Protein AF-A0AAD9UMK5-F1 (afdb_monomer)

Organism: NCBI:txid323732

Secondary structure (DSSP, 8-state):
-------SHHHHHHHHHHHHHHHTT---SS-PPPHHHHHHHHTTSTT---------SHHHHHHHHHHHHHHHHHHHHHHHH-SSPPPHHHHHHHHHHHHHHHHHHHHHHHHHHHHHHHHT-S-------HHHHHHHHHHHIIIIIHHHHHHHHHHHHHHHHHHHHHHHH----SPPPHHHHHHHHHHHHHHHHHHHHHHHS-S-------TTSSHHHHHHHHHTTT---HHHHHHHHHHHHHHHHHH-HHHHHT-GGGHHHHHHHHHHHHHHHHHHHHHHHHHHHHHHHHHHHHHHHGGGGTT-HHHHHHIIIIIHHHHHHHHHHHHHHHHHT-------TT--

Structure (mmCIF, N/CA/C/O backbone):
data_AF-A0AAD9UMK5-F1
#
_entry.id   AF-A0AAD9UMK5-F1
#
loop_
_atom_site.group_PDB
_atom_site.id
_atom_site.type_symbol
_atom_site.label_atom_id
_atom_site.label_alt_id
_atom_site.label_comp_id
_atom_site.label_asym_id
_atom_site.label_entity_id
_atom_site.label_seq_id
_atom_site.pdbx_PDB_ins_code
_atom_site.Cartn_x
_atom_site.Cartn_y
_atom_site.Cartn_z
_atom_site.occupancy
_atom_site.B_iso_or_equiv
_atom_site.auth_seq_id
_atom_site.auth_comp_id
_atom_site.auth_asym_id
_atom_site.auth_atom_id
_atom_site.pdbx_PDB_model_num
ATOM 1 N N . MET A 1 1 ? -4.959 20.647 -15.473 1.00 26.14 1 MET A N 1
ATOM 2 C CA . MET A 1 1 ? -4.189 21.797 -15.991 1.00 26.14 1 MET A CA 1
ATOM 3 C C . MET A 1 1 ? -3.117 21.267 -16.928 1.00 26.14 1 MET A C 1
ATOM 5 O O . MET A 1 1 ? -2.166 20.652 -16.468 1.00 26.14 1 MET A O 1
ATOM 9 N N . CYS A 1 2 ? -3.332 21.426 -18.234 1.00 27.98 2 CYS A N 1
ATOM 10 C CA . CYS A 1 2 ? -2.330 21.177 -19.266 1.00 27.98 2 CYS A CA 1
ATOM 11 C C . CYS A 1 2 ? -1.318 22.323 -19.263 1.00 27.98 2 CYS A C 1
ATOM 13 O O . CYS A 1 2 ? -1.719 23.476 -19.396 1.00 27.98 2 CYS A O 1
ATOM 15 N N . ALA A 1 3 ? -0.029 22.012 -19.180 1.00 25.80 3 ALA A N 1
ATOM 16 C CA . ALA A 1 3 ? 1.023 22.911 -19.630 1.00 25.80 3 ALA A CA 1
ATOM 17 C C . ALA A 1 3 ? 1.945 22.118 -20.554 1.00 25.80 3 ALA A C 1
ATOM 19 O O . ALA A 1 3 ? 2.635 21.190 -20.138 1.00 25.80 3 ALA A O 1
ATOM 20 N N . ALA A 1 4 ? 1.882 22.469 -21.834 1.00 34.81 4 ALA A N 1
ATOM 21 C CA . ALA A 1 4 ? 2.837 22.064 -22.840 1.00 34.81 4 ALA A CA 1
ATOM 22 C C . ALA A 1 4 ? 4.190 22.723 -22.537 1.00 34.81 4 ALA A C 1
ATOM 24 O O . ALA A 1 4 ? 4.271 23.943 -22.423 1.00 34.81 4 ALA A O 1
ATOM 25 N N . MET A 1 5 ? 5.255 21.929 -22.462 1.00 29.19 5 MET A N 1
ATOM 26 C CA . MET A 1 5 ? 6.617 22.406 -22.693 1.00 29.19 5 MET A CA 1
ATOM 27 C C . MET A 1 5 ? 7.246 21.474 -23.721 1.00 29.19 5 MET A C 1
ATOM 29 O O . MET A 1 5 ? 7.553 20.317 -23.443 1.00 29.19 5 MET A O 1
ATOM 33 N N . GLY A 1 6 ? 7.313 21.975 -24.952 1.00 29.67 6 GLY A N 1
ATOM 34 C CA . GLY A 1 6 ? 7.885 21.282 -26.092 1.00 29.67 6 GLY A CA 1
ATOM 35 C C . GLY A 1 6 ? 9.412 21.334 -26.119 1.00 29.67 6 GLY A C 1
ATOM 36 O O . GLY A 1 6 ? 10.041 22.238 -25.577 1.00 29.67 6 GLY A O 1
ATOM 37 N N . SER A 1 7 ? 9.963 20.356 -26.837 1.00 35.38 7 SER A N 1
ATOM 38 C CA . SER A 1 7 ? 11.123 20.492 -27.724 1.00 35.38 7 SER A CA 1
ATOM 39 C C . SER A 1 7 ? 12.406 21.092 -27.133 1.00 35.38 7 SER A C 1
ATOM 41 O O . SER A 1 7 ? 12.855 22.148 -27.564 1.00 35.38 7 SER A O 1
ATOM 43 N N . GLY A 1 8 ? 13.053 20.378 -26.207 1.00 29.17 8 GLY A N 1
ATOM 44 C CA . GLY A 1 8 ? 14.412 20.713 -25.744 1.00 29.17 8 GLY A CA 1
ATOM 45 C C . GLY A 1 8 ? 15.518 19.763 -26.226 1.00 29.17 8 GLY A C 1
ATOM 46 O O . GLY A 1 8 ? 16.632 20.200 -26.497 1.00 29.17 8 GLY A O 1
ATOM 47 N N . ALA A 1 9 ? 15.232 18.465 -26.376 1.00 36.00 9 ALA A N 1
ATOM 48 C CA . ALA A 1 9 ? 16.292 17.462 -26.542 1.00 36.00 9 ALA A CA 1
ATOM 49 C C . ALA A 1 9 ? 16.832 17.338 -27.982 1.00 36.00 9 ALA A C 1
ATOM 51 O O . ALA A 1 9 ? 18.018 17.088 -28.175 1.00 36.00 9 ALA A O 1
ATOM 52 N N . SER A 1 10 ? 16.005 17.595 -29.003 1.00 37.69 10 SER A N 1
ATOM 53 C CA . SER A 1 10 ? 16.431 17.480 -30.411 1.00 37.69 10 SER A CA 1
ATOM 54 C C . SER A 1 10 ? 17.321 18.645 -30.881 1.00 37.69 10 SER A C 1
ATOM 56 O O . SER A 1 10 ? 18.010 18.524 -31.891 1.00 37.69 10 SER A O 1
ATOM 58 N N . GLY A 1 11 ? 17.321 19.776 -30.163 1.00 30.94 11 GLY A N 1
ATOM 59 C CA . GLY A 1 11 ? 18.101 20.965 -30.525 1.00 30.94 11 GLY A CA 1
ATOM 60 C C . GLY A 1 11 ? 19.558 20.926 -30.053 1.00 30.94 11 GLY A C 1
ATOM 61 O O . GLY A 1 11 ? 20.424 21.508 -30.705 1.00 30.94 11 GLY A O 1
ATOM 62 N N . ALA A 1 12 ? 19.845 20.226 -28.950 1.00 39.56 12 ALA A N 1
ATOM 63 C CA . ALA A 1 12 ? 21.189 20.156 -28.372 1.00 39.56 12 ALA A CA 1
ATOM 64 C C . ALA A 1 12 ? 22.126 19.246 -29.190 1.00 39.56 12 ALA A C 1
ATOM 66 O O . ALA A 1 12 ? 23.252 19.640 -29.491 1.00 39.56 12 ALA A O 1
ATOM 67 N N . ALA A 1 13 ? 21.632 18.089 -29.647 1.00 41.59 13 ALA A N 1
ATOM 68 C CA . ALA A 1 13 ? 22.383 17.180 -30.517 1.00 41.59 13 ALA A CA 1
ATOM 69 C C . ALA A 1 13 ? 22.664 17.798 -31.902 1.00 41.59 13 ALA A C 1
ATOM 71 O O . ALA A 1 13 ? 23.780 17.722 -32.413 1.00 41.59 13 ALA A O 1
ATOM 72 N N . SER A 1 14 ? 21.686 18.517 -32.473 1.00 42.22 14 SER A N 1
ATOM 73 C CA . SER A 1 14 ? 21.862 19.212 -33.755 1.00 42.22 14 SER A CA 1
ATOM 74 C C . SER A 1 14 ? 22.863 20.374 -33.686 1.00 42.22 14 SER A C 1
ATOM 76 O O . SER A 1 14 ? 23.491 20.674 -34.704 1.00 42.22 14 SER A O 1
ATOM 78 N N . LYS A 1 15 ? 23.017 21.032 -32.526 1.00 47.38 15 LYS A N 1
ATOM 79 C CA . LYS A 1 15 ? 24.049 22.060 -32.312 1.00 47.38 15 LYS A CA 1
ATOM 80 C C . LYS A 1 15 ? 25.443 21.446 -32.202 1.00 47.38 15 LYS A C 1
ATOM 82 O O . LYS A 1 15 ? 26.340 21.915 -32.892 1.00 47.38 15 LYS A O 1
ATOM 87 N N . GLY A 1 16 ? 25.595 20.360 -31.439 1.00 48.06 16 GLY A N 1
ATOM 88 C CA . GLY A 1 16 ? 26.884 19.677 -31.272 1.00 48.06 16 GLY A CA 1
ATOM 89 C C . GLY A 1 16 ? 27.447 19.115 -32.582 1.00 48.06 16 GLY A C 1
ATOM 90 O O . GLY A 1 16 ? 28.632 19.265 -32.860 1.00 48.06 16 GLY A O 1
ATOM 91 N N . ILE A 1 17 ? 26.592 18.550 -33.443 1.00 54.03 17 ILE A N 1
ATOM 92 C CA . ILE A 1 17 ? 27.008 18.051 -34.766 1.00 54.03 17 ILE A CA 1
ATOM 93 C C . ILE A 1 17 ? 27.379 19.209 -35.707 1.00 54.03 17 ILE A C 1
ATOM 95 O O . ILE A 1 17 ? 28.359 19.107 -36.441 1.00 54.03 17 ILE A O 1
ATOM 99 N N . ARG A 1 18 ? 26.653 20.338 -35.669 1.00 50.28 18 ARG A N 1
ATOM 100 C CA . ARG A 1 18 ? 27.027 21.544 -36.434 1.00 50.28 18 ARG A CA 1
ATOM 101 C C . ARG A 1 18 ? 28.376 22.110 -35.987 1.00 50.28 18 ARG A C 1
ATOM 103 O O . ARG A 1 18 ? 29.167 22.496 -36.842 1.00 50.28 18 ARG A O 1
ATOM 110 N N . GLU A 1 19 ? 28.655 22.130 -34.687 1.00 51.88 19 GLU A N 1
ATOM 111 C CA . GLU A 1 19 ? 29.941 22.587 -34.145 1.00 51.88 19 GLU A CA 1
ATOM 112 C C . GLU A 1 19 ? 31.097 21.643 -34.518 1.00 51.88 19 GLU A C 1
ATOM 114 O O . GLU A 1 19 ? 32.159 22.125 -34.908 1.00 51.88 19 GLU A O 1
ATOM 119 N N . LEU A 1 20 ? 30.880 20.320 -34.515 1.00 51.41 20 LEU A N 1
ATOM 120 C CA . LEU A 1 20 ? 31.873 19.328 -34.964 1.00 51.41 20 LEU A CA 1
ATOM 121 C C . LEU A 1 20 ? 32.169 19.392 -36.471 1.00 51.41 20 LEU A C 1
ATOM 123 O O . LEU A 1 20 ? 33.308 19.208 -36.889 1.00 51.41 20 LEU A O 1
ATOM 127 N N . VAL A 1 21 ? 31.157 19.663 -37.299 1.00 53.53 21 VAL A N 1
ATOM 128 C CA . VAL A 1 21 ? 31.350 19.859 -38.747 1.00 53.53 21 VAL A CA 1
ATOM 129 C C . VAL A 1 21 ? 32.100 21.167 -39.020 1.00 53.53 21 VAL A C 1
ATOM 131 O O . VAL A 1 21 ? 32.941 21.214 -39.913 1.00 53.53 21 VAL A O 1
ATOM 134 N N . THR A 1 22 ? 31.854 22.206 -38.213 1.00 50.94 22 THR A N 1
ATOM 135 C CA . THR A 1 22 ? 32.548 23.501 -38.325 1.00 50.94 22 THR A CA 1
ATOM 136 C C . THR A 1 22 ? 34.016 23.398 -37.887 1.00 50.94 22 THR A C 1
ATOM 138 O O . THR A 1 22 ? 34.879 24.027 -38.492 1.00 50.94 22 THR A O 1
ATOM 141 N N . SER A 1 23 ? 34.336 22.570 -36.884 1.00 47.03 23 SER A N 1
ATOM 142 C CA . SER A 1 23 ? 35.717 22.372 -36.412 1.00 47.03 23 SER A CA 1
ATOM 143 C C . SER A 1 23 ? 36.568 21.464 -37.312 1.00 47.03 23 SER A C 1
ATOM 145 O O . SER A 1 23 ? 37.794 21.540 -37.257 1.00 47.03 23 SER A O 1
ATOM 147 N N . ALA A 1 24 ? 35.946 20.650 -38.173 1.00 51.03 24 ALA A N 1
ATOM 148 C CA . ALA A 1 24 ? 36.632 19.761 -39.116 1.00 51.03 24 ALA A CA 1
ATOM 149 C C . ALA A 1 24 ? 37.074 20.438 -40.437 1.00 51.03 24 ALA A C 1
ATOM 151 O O . ALA A 1 24 ? 37.677 19.778 -41.281 1.00 51.03 24 ALA A O 1
ATOM 152 N N . GLY A 1 25 ? 36.799 21.735 -40.635 1.00 40.38 25 GLY A N 1
ATOM 153 C CA . GLY A 1 25 ? 37.369 22.533 -41.735 1.00 40.38 25 GLY A CA 1
ATOM 154 C C . GLY A 1 25 ? 36.902 22.178 -43.156 1.00 40.38 25 GLY A C 1
ATOM 155 O O . GLY A 1 25 ? 37.548 22.570 -44.124 1.00 40.38 25 GLY A O 1
ATOM 156 N N . LEU A 1 26 ? 35.793 21.451 -43.312 1.00 41.81 26 LEU A N 1
ATOM 157 C CA . LEU A 1 26 ? 35.217 21.102 -44.616 1.00 41.81 26 LEU A CA 1
ATOM 158 C C . LEU A 1 26 ? 34.183 22.151 -45.057 1.00 41.81 26 LEU A C 1
ATOM 160 O O . LEU A 1 26 ? 32.982 21.886 -45.055 1.00 41.81 26 LEU A O 1
ATOM 164 N N . GLU A 1 27 ? 34.628 23.348 -45.445 1.00 35.66 27 GLU A N 1
ATOM 165 C CA . GLU A 1 27 ? 33.768 24.298 -46.162 1.00 35.66 27 GLU A CA 1
ATOM 166 C C . GLU A 1 27 ? 33.957 24.161 -47.681 1.00 35.66 27 GLU A C 1
ATOM 168 O O . GLU A 1 27 ? 35.008 24.478 -48.230 1.00 35.66 27 GLU A O 1
ATOM 173 N N . HIS A 1 28 ? 32.898 23.740 -48.378 1.00 30.41 28 HIS A N 1
ATOM 174 C CA . HIS A 1 28 ? 32.645 24.143 -49.763 1.00 30.41 28 HIS A CA 1
ATOM 175 C C . HIS A 1 28 ? 31.226 24.734 -49.815 1.00 30.41 28 HIS A C 1
ATOM 177 O O . HIS A 1 28 ? 30.299 24.131 -49.265 1.00 30.41 28 HIS A O 1
ATOM 183 N N . PRO A 1 29 ? 31.021 25.919 -50.420 1.00 42.59 29 PRO A N 1
ATOM 184 C CA . PRO A 1 29 ? 29.749 26.617 -50.337 1.00 42.59 29 PRO A CA 1
ATOM 185 C C . PRO A 1 29 ? 28.737 25.977 -51.289 1.00 42.59 29 PRO A C 1
ATOM 187 O O . PRO A 1 29 ? 29.080 25.597 -52.404 1.00 42.59 29 PRO A O 1
ATOM 190 N N . THR A 1 30 ? 27.474 25.943 -50.862 1.00 38.09 30 THR A N 1
ATOM 191 C CA . THR A 1 30 ? 26.281 25.461 -51.587 1.00 38.09 30 THR A CA 1
ATOM 192 C C . THR A 1 30 ? 26.019 23.946 -51.570 1.00 38.09 30 THR A C 1
ATOM 194 O O . THR A 1 30 ? 26.160 23.264 -52.570 1.00 38.09 30 THR A O 1
ATOM 197 N N . LEU A 1 31 ? 25.515 23.425 -50.444 1.00 37.06 31 LEU A N 1
ATOM 198 C CA . LEU A 1 31 ? 24.315 22.567 -50.414 1.00 37.06 31 LEU A CA 1
ATOM 199 C C . LEU A 1 31 ? 23.881 22.347 -48.955 1.00 37.06 31 LEU A C 1
ATOM 201 O O . LEU A 1 31 ? 24.666 21.902 -48.122 1.00 37.06 31 LEU A O 1
ATOM 205 N N . SER A 1 32 ? 22.620 22.645 -48.634 1.00 42.41 32 SER A N 1
ATOM 206 C CA . SER A 1 32 ? 22.025 22.254 -47.349 1.00 42.41 32 SER A CA 1
ATOM 207 C C . SER A 1 32 ? 22.037 20.721 -47.254 1.00 42.41 32 SER A C 1
ATOM 209 O O . SER A 1 32 ? 21.555 20.078 -48.194 1.00 42.41 32 SER A O 1
ATOM 211 N N . PRO A 1 33 ? 22.563 20.096 -46.182 1.00 45.28 33 PRO A N 1
ATOM 212 C CA . PRO A 1 33 ? 22.551 18.646 -46.083 1.00 45.28 33 PRO A CA 1
ATOM 213 C C . PRO A 1 33 ? 21.096 18.184 -46.018 1.00 45.28 33 PRO A C 1
ATOM 215 O O . PRO A 1 33 ? 20.344 18.578 -45.126 1.00 45.28 33 PRO A O 1
ATOM 218 N N . SER A 1 34 ? 20.685 17.348 -46.971 1.00 46.00 34 SER A N 1
ATOM 219 C CA . SER A 1 34 ? 19.380 16.688 -46.920 1.00 46.00 34 SER A CA 1
ATOM 220 C C . SER A 1 34 ? 19.250 15.947 -45.587 1.00 46.00 34 SER A C 1
ATOM 222 O O . SER A 1 34 ? 20.187 15.264 -45.174 1.00 46.00 34 SER A O 1
ATOM 224 N N . GLY A 1 35 ? 18.096 16.043 -44.916 1.00 48.16 35 GLY A N 1
ATOM 225 C CA . GLY A 1 35 ? 17.877 15.447 -43.585 1.00 48.16 35 GLY A CA 1
ATOM 226 C C . GLY A 1 35 ? 18.181 13.942 -43.502 1.00 48.16 35 GLY A C 1
ATOM 227 O O . GLY A 1 35 ? 18.448 13.420 -42.425 1.00 48.16 35 GLY A O 1
ATOM 228 N N . HIS A 1 36 ? 18.224 13.253 -44.643 1.00 45.19 36 HIS A N 1
ATOM 229 C CA . HIS A 1 36 ? 18.626 11.854 -44.764 1.00 45.19 36 HIS A CA 1
ATOM 230 C C . HIS A 1 36 ? 20.133 11.609 -44.531 1.00 45.19 36 HIS A C 1
ATOM 232 O O . HIS A 1 36 ? 20.513 10.556 -44.019 1.00 45.19 36 HIS A O 1
ATOM 238 N N . LEU A 1 37 ? 20.995 12.578 -44.865 1.00 49.06 37 LEU A N 1
ATOM 239 C CA . LEU A 1 37 ? 22.445 12.495 -44.659 1.00 49.06 37 LEU A CA 1
ATOM 240 C C . LEU A 1 37 ? 22.798 12.700 -43.180 1.00 49.06 37 LEU A C 1
ATOM 242 O O . LEU A 1 37 ? 23.571 11.926 -42.630 1.00 49.06 37 LEU A O 1
ATOM 246 N N . LEU A 1 38 ? 22.149 13.660 -42.509 1.00 54.22 38 LEU A N 1
ATOM 247 C CA . LEU A 1 38 ? 22.257 13.835 -41.053 1.00 54.22 38 LEU A CA 1
ATOM 248 C C . LEU A 1 38 ? 21.792 12.581 -40.303 1.00 54.22 38 LEU A C 1
ATOM 250 O O . LEU A 1 38 ? 22.461 12.127 -39.382 1.00 54.22 38 LEU A O 1
ATOM 254 N N . LYS A 1 39 ? 20.699 11.965 -40.764 1.00 50.84 39 LYS A N 1
ATOM 255 C CA . LYS A 1 39 ? 20.184 10.712 -40.202 1.00 50.84 39 LYS A CA 1
ATOM 256 C C . LYS A 1 39 ? 21.104 9.515 -40.464 1.00 50.84 39 LYS A C 1
ATOM 258 O O . LYS A 1 39 ? 21.142 8.590 -39.666 1.00 50.84 39 LYS A O 1
ATOM 263 N N . SER A 1 40 ? 21.861 9.528 -41.561 1.00 48.97 40 SER A N 1
ATOM 264 C CA . SER A 1 40 ? 22.856 8.486 -41.856 1.00 48.97 40 SER A CA 1
ATOM 265 C C . SER A 1 40 ? 24.152 8.678 -41.064 1.00 48.97 40 SER A C 1
ATOM 267 O O . SER A 1 40 ? 24.754 7.690 -40.668 1.00 48.97 40 SER A O 1
ATOM 269 N N . LEU A 1 41 ? 24.549 9.923 -40.774 1.00 51.12 41 LEU A N 1
ATOM 270 C CA . LEU A 1 41 ? 25.704 10.232 -39.922 1.00 51.12 41 LEU A CA 1
ATOM 271 C C . LEU A 1 41 ? 25.425 9.962 -38.435 1.00 51.12 41 LEU A C 1
ATOM 273 O O . LEU A 1 41 ? 26.317 9.491 -37.738 1.00 51.12 41 LEU A O 1
ATOM 277 N N . GLU A 1 42 ? 24.186 10.153 -37.968 1.00 51.12 42 GLU A N 1
ATOM 278 C CA . GLU A 1 42 ? 23.747 9.715 -36.631 1.00 51.12 42 GLU A CA 1
ATOM 279 C C . GLU A 1 42 ? 23.829 8.185 -36.472 1.00 51.12 42 GLU A C 1
ATOM 281 O O . GLU A 1 42 ? 24.212 7.689 -35.417 1.00 51.12 42 GLU A O 1
ATOM 286 N N . ASN A 1 43 ? 23.571 7.435 -37.549 1.00 45.66 43 ASN A N 1
ATOM 287 C CA . ASN A 1 43 ? 23.685 5.972 -37.575 1.00 45.66 43 ASN A CA 1
ATOM 288 C C . ASN A 1 43 ? 25.114 5.455 -37.845 1.00 45.66 43 ASN A C 1
ATOM 290 O O . ASN A 1 43 ? 25.356 4.257 -37.714 1.00 45.66 43 ASN A O 1
ATOM 294 N N . ALA A 1 44 ? 26.048 6.324 -38.247 1.00 44.22 44 ALA A N 1
ATOM 295 C CA . ALA A 1 44 ? 27.436 5.964 -38.555 1.00 44.22 44 ALA A CA 1
ATOM 296 C C . ALA A 1 44 ? 28.406 6.231 -37.389 1.00 44.22 44 ALA A C 1
ATOM 298 O O . ALA A 1 44 ? 29.586 5.892 -37.491 1.00 44.22 44 ALA A O 1
ATOM 299 N N . ALA A 1 45 ? 27.933 6.813 -36.280 1.00 40.16 45 ALA A N 1
ATOM 300 C CA . ALA A 1 45 ? 28.720 6.930 -35.060 1.00 40.16 45 ALA A CA 1
ATOM 301 C C . ALA A 1 45 ? 28.899 5.534 -34.424 1.00 40.16 45 ALA A C 1
ATOM 303 O O . ALA A 1 45 ? 27.908 4.894 -34.061 1.00 40.16 45 ALA A O 1
ATOM 304 N N . PRO A 1 46 ? 30.137 5.029 -34.273 1.00 41.31 46 PRO A N 1
ATOM 305 C CA . PRO A 1 46 ? 30.361 3.740 -33.644 1.00 41.31 46 PRO A CA 1
ATOM 306 C C . PRO A 1 46 ? 30.040 3.851 -32.149 1.00 41.31 46 PRO A C 1
ATOM 308 O O . PRO A 1 46 ? 30.690 4.596 -31.420 1.00 41.31 46 PRO A O 1
ATOM 311 N N . GLY A 1 47 ? 29.041 3.090 -31.694 1.00 39.25 47 GLY A N 1
ATOM 312 C CA . GLY A 1 47 ? 28.864 2.767 -30.275 1.00 39.25 47 GLY A CA 1
ATOM 313 C C . GLY A 1 47 ? 27.845 3.579 -29.474 1.00 39.25 47 GLY A C 1
ATOM 314 O O . GLY A 1 47 ? 27.905 3.533 -28.248 1.00 39.25 47 GLY A O 1
ATOM 315 N N . VAL A 1 48 ? 26.890 4.281 -30.092 1.00 46.22 48 VAL A N 1
ATOM 316 C CA . VAL A 1 48 ? 25.741 4.794 -29.321 1.00 46.22 48 VAL A CA 1
ATOM 317 C C . VAL A 1 48 ? 24.746 3.650 -29.121 1.00 46.22 48 VAL A C 1
ATOM 319 O O . VAL A 1 48 ? 23.842 3.442 -29.930 1.00 46.22 48 VAL A O 1
ATOM 322 N N . GLU A 1 49 ? 24.947 2.863 -28.059 1.00 45.50 49 GLU A N 1
ATOM 323 C CA . GLU A 1 49 ? 23.922 1.932 -27.579 1.00 45.50 49 GLU A CA 1
ATOM 324 C C . GLU A 1 49 ? 22.595 2.689 -27.385 1.00 45.50 49 GLU A C 1
ATOM 326 O O . GLU A 1 49 ? 22.599 3.808 -26.859 1.00 45.50 49 GLU A O 1
ATOM 331 N N . PRO A 1 50 ? 21.446 2.119 -27.794 1.00 48.94 50 PRO A N 1
ATOM 332 C CA . PRO A 1 50 ? 20.157 2.759 -27.585 1.00 48.94 50 PRO A CA 1
ATOM 333 C C . PRO A 1 50 ? 19.904 2.896 -26.082 1.00 48.94 50 PRO A C 1
ATOM 335 O O . PRO A 1 50 ? 19.592 1.923 -25.391 1.00 48.94 50 PRO A O 1
ATOM 338 N N . VAL A 1 51 ? 20.035 4.124 -25.579 1.00 55.19 51 VAL A N 1
ATOM 339 C CA . VAL A 1 51 ? 19.732 4.472 -24.191 1.00 55.19 51 VAL A CA 1
ATOM 340 C C . VAL A 1 51 ? 18.278 4.092 -23.921 1.00 55.19 51 VAL A C 1
ATOM 342 O O . VAL A 1 51 ? 17.357 4.589 -24.577 1.00 55.19 51 VAL A O 1
ATOM 345 N N . CYS A 1 52 ? 18.076 3.176 -22.972 1.00 58.81 52 CYS A N 1
ATOM 346 C CA . CYS A 1 52 ? 16.760 2.797 -22.475 1.00 58.81 52 CYS A CA 1
ATOM 347 C C . CYS A 1 52 ? 16.145 3.986 -21.738 1.00 58.81 52 CYS A C 1
ATOM 349 O O . CYS A 1 52 ? 16.283 4.122 -20.527 1.00 58.81 52 CYS A O 1
ATOM 351 N N . THR A 1 53 ? 15.489 4.855 -22.497 1.00 60.31 53 THR A N 1
ATOM 352 C CA . THR A 1 53 ? 14.704 5.959 -21.961 1.00 60.31 53 THR A CA 1
ATOM 353 C C . THR A 1 53 ? 13.331 5.428 -21.578 1.00 60.31 53 THR A C 1
ATOM 355 O O . THR A 1 53 ? 12.669 4.756 -22.374 1.00 60.31 53 THR A O 1
ATOM 358 N N . LEU A 1 54 ? 12.892 5.699 -20.348 1.00 63.81 54 LEU A N 1
ATOM 359 C CA . LEU A 1 54 ? 11.473 5.571 -20.009 1.00 63.81 54 LEU A CA 1
ATOM 360 C C . LEU A 1 54 ? 10.705 6.418 -21.025 1.00 63.81 54 LEU A C 1
ATOM 362 O O . LEU A 1 54 ? 11.129 7.534 -21.285 1.00 63.81 54 LEU A O 1
ATOM 366 N N . LEU A 1 55 ? 9.628 5.916 -21.638 1.00 61.56 55 LEU A N 1
ATOM 367 C CA . LEU A 1 55 ? 8.881 6.693 -22.636 1.00 61.56 55 LEU A CA 1
ATOM 368 C C . LEU A 1 55 ? 7.907 7.663 -21.939 1.00 61.56 55 LEU A C 1
ATOM 370 O O . LEU A 1 55 ? 6.799 7.237 -21.591 1.00 61.56 55 LEU A O 1
ATOM 374 N N . PRO A 1 56 ? 8.227 8.963 -21.761 1.00 60.09 56 PRO A N 1
ATOM 375 C CA . PRO A 1 56 ? 7.211 9.945 -21.434 1.00 60.09 56 PRO A CA 1
ATOM 376 C C . PRO A 1 56 ? 6.295 10.136 -22.647 1.00 60.09 56 PRO A C 1
ATOM 378 O O . PRO A 1 56 ? 6.750 10.283 -23.781 1.00 60.09 56 PRO A O 1
ATOM 381 N N . GLY A 1 57 ? 4.985 10.152 -22.415 1.00 75.19 57 GLY A N 1
ATOM 382 C CA . GLY A 1 57 ? 4.003 10.465 -23.450 1.00 75.19 57 GLY A CA 1
ATOM 383 C C . GLY A 1 57 ? 2.736 9.626 -23.361 1.00 75.19 57 GLY A C 1
ATOM 384 O O . GLY A 1 57 ? 2.525 8.862 -22.419 1.00 75.19 57 GLY A O 1
ATOM 385 N N . LEU A 1 58 ? 1.888 9.769 -24.380 1.00 81.56 58 LEU A N 1
ATOM 386 C CA . LEU A 1 58 ? 0.582 9.112 -24.448 1.00 81.56 58 LEU A CA 1
ATOM 387 C C . LEU A 1 58 ? 0.686 7.584 -24.345 1.00 81.56 58 LEU A C 1
ATOM 389 O O . LEU A 1 58 ? -0.162 6.951 -23.721 1.00 81.56 58 LEU A O 1
ATOM 393 N N . PHE A 1 59 ? 1.744 6.998 -24.908 1.00 83.50 59 PHE A N 1
ATOM 394 C CA . PHE A 1 59 ? 1.989 5.559 -24.836 1.00 83.50 59 PHE A CA 1
ATOM 395 C C . PHE A 1 59 ? 2.205 5.079 -23.392 1.00 83.50 59 PHE A C 1
ATOM 397 O O . PHE A 1 59 ? 1.529 4.151 -22.956 1.00 83.50 59 PHE A O 1
ATOM 404 N N . GLY A 1 60 ? 3.068 5.749 -22.619 1.00 81.06 60 GLY A N 1
ATOM 405 C CA . GLY A 1 60 ? 3.309 5.406 -21.212 1.00 81.06 60 GLY A CA 1
ATOM 406 C C . GLY A 1 60 ? 2.050 5.541 -20.351 1.00 81.06 60 GLY A C 1
ATOM 407 O O . GLY A 1 60 ? 1.732 4.641 -19.577 1.00 81.06 60 GLY A O 1
ATOM 408 N N . VAL A 1 61 ? 1.268 6.607 -20.559 1.00 85.62 61 VAL A N 1
ATOM 409 C CA . VAL A 1 61 ? -0.032 6.794 -19.885 1.00 85.62 61 VAL A CA 1
ATOM 410 C C . VAL A 1 61 ? -1.017 5.682 -20.254 1.00 85.62 61 VAL A C 1
ATOM 412 O O . VAL A 1 61 ? -1.727 5.181 -19.386 1.00 85.62 61 VAL A O 1
ATOM 415 N N . SER A 1 62 ? -1.034 5.259 -21.521 1.00 89.06 62 SER A N 1
ATOM 416 C CA . SER A 1 62 ? -1.908 4.179 -21.994 1.00 89.06 62 SER A CA 1
ATOM 417 C C . SER A 1 62 ? -1.575 2.851 -21.314 1.00 89.06 62 SER A C 1
ATOM 419 O O . SER A 1 62 ? -2.477 2.164 -20.841 1.00 89.06 62 SER A O 1
ATOM 421 N N . ILE A 1 63 ? -0.285 2.515 -21.203 1.00 88.94 63 ILE A N 1
ATOM 422 C CA . ILE A 1 63 ? 0.167 1.321 -20.478 1.00 88.94 63 ILE A CA 1
ATOM 423 C C . ILE A 1 63 ? -0.192 1.417 -18.995 1.00 88.94 63 ILE A C 1
ATOM 425 O O . ILE A 1 63 ? -0.724 0.467 -18.429 1.00 88.94 63 ILE A O 1
ATOM 429 N N . GLN A 1 64 ? 0.032 2.566 -18.363 1.00 88.31 64 GLN A N 1
ATOM 430 C CA . GLN A 1 64 ? -0.268 2.735 -16.944 1.00 88.31 64 GLN A CA 1
ATOM 431 C C . GLN A 1 64 ? -1.771 2.631 -16.643 1.00 88.31 64 GLN A C 1
ATOM 433 O O . GLN A 1 64 ? -2.157 2.008 -15.653 1.00 88.31 64 GLN A O 1
ATOM 438 N N . LEU A 1 65 ? -2.624 3.167 -17.521 1.00 90.44 65 LEU A N 1
ATOM 439 C CA . LEU A 1 65 ? -4.073 2.995 -17.430 1.00 90.44 65 LEU A CA 1
ATOM 440 C C . LEU A 1 65 ? -4.475 1.529 -17.628 1.00 90.44 65 LEU A C 1
ATOM 442 O O . LEU A 1 65 ? -5.285 1.015 -16.860 1.00 90.44 65 LEU A O 1
ATOM 446 N N . LEU A 1 66 ? -3.884 0.841 -18.609 1.00 92.88 66 LEU A N 1
ATOM 447 C CA . LEU A 1 66 ? -4.137 -0.578 -18.859 1.00 92.88 66 LEU A CA 1
ATOM 448 C C . LEU A 1 66 ? -3.791 -1.435 -17.632 1.00 92.88 66 LEU A C 1
ATOM 450 O O . LEU A 1 66 ? -4.606 -2.247 -17.199 1.00 92.88 66 LEU A O 1
ATOM 454 N N . LEU A 1 67 ? -2.618 -1.219 -17.032 1.00 91.62 67 LEU A N 1
ATOM 455 C CA . LEU A 1 67 ? -2.196 -1.921 -15.819 1.00 91.62 67 LEU A CA 1
ATOM 456 C C . LEU A 1 67 ? -3.130 -1.636 -14.637 1.00 91.62 67 LEU A C 1
ATOM 458 O O . LEU A 1 67 ? -3.446 -2.553 -13.878 1.00 91.62 67 LEU A O 1
ATOM 462 N N . CYS A 1 68 ? -3.603 -0.395 -14.500 1.00 90.94 68 CYS A N 1
ATOM 463 C CA . CYS A 1 68 ? -4.579 -0.019 -13.479 1.00 90.94 68 CYS A CA 1
ATOM 464 C C . CYS A 1 68 ? -5.903 -0.773 -13.667 1.00 90.94 68 CYS A C 1
ATOM 466 O O . CYS A 1 68 ? -6.383 -1.406 -12.729 1.00 90.94 68 CYS A O 1
ATOM 468 N N . VAL A 1 69 ? -6.451 -0.790 -14.887 1.00 94.50 69 VAL A N 1
ATOM 469 C CA . VAL A 1 69 ? -7.698 -1.505 -15.205 1.00 94.50 69 VAL A CA 1
ATOM 470 C C . VAL A 1 69 ? -7.572 -2.998 -14.908 1.00 94.50 69 VAL A C 1
ATOM 472 O O . VAL A 1 69 ? -8.465 -3.568 -14.285 1.00 94.50 69 VAL A O 1
ATOM 475 N N . ILE A 1 70 ? -6.460 -3.629 -15.297 1.00 94.44 70 ILE A N 1
ATOM 476 C CA . ILE A 1 70 ? -6.231 -5.054 -15.025 1.00 94.44 70 ILE A CA 1
ATOM 477 C C . ILE A 1 70 ? -6.125 -5.313 -13.514 1.00 94.44 70 ILE A C 1
ATOM 479 O O . ILE A 1 70 ? -6.777 -6.221 -12.999 1.00 94.44 70 ILE A O 1
ATOM 483 N N . SER A 1 71 ? -5.354 -4.497 -12.790 1.00 91.81 71 SER A N 1
ATOM 484 C CA . SER A 1 71 ? -5.138 -4.668 -11.344 1.00 91.81 71 SER A CA 1
ATOM 485 C C . SER A 1 71 ? -6.432 -4.474 -10.550 1.00 91.81 71 SER A C 1
ATOM 487 O O . SER A 1 71 ? -6.753 -5.271 -9.669 1.00 91.81 71 SER A O 1
ATOM 489 N N . VAL A 1 72 ? -7.226 -3.459 -10.905 1.00 92.25 72 VAL A N 1
ATOM 490 C CA . VAL A 1 72 ? -8.561 -3.238 -10.337 1.00 92.25 72 VAL A CA 1
ATOM 491 C C . VAL A 1 72 ? -9.493 -4.395 -10.692 1.00 92.25 72 VAL A C 1
ATOM 493 O O . VAL A 1 72 ? -10.172 -4.914 -9.810 1.00 92.25 72 VAL A O 1
ATOM 496 N N . GLY A 1 73 ? -9.491 -4.858 -11.945 1.00 93.50 73 GLY A N 1
ATOM 497 C CA . GLY A 1 73 ? -10.293 -6.000 -12.385 1.00 93.50 73 GLY A CA 1
ATOM 498 C C . GLY A 1 73 ? -10.070 -7.244 -11.523 1.00 93.50 73 GLY A C 1
ATOM 499 O O . GLY A 1 73 ? -11.034 -7.880 -11.103 1.00 93.50 73 GLY A O 1
ATOM 500 N N . ILE A 1 74 ? -8.819 -7.540 -11.164 1.00 92.00 74 ILE A N 1
ATOM 501 C CA . ILE A 1 74 ? -8.484 -8.675 -10.293 1.00 92.00 74 ILE A CA 1
ATOM 502 C C . ILE A 1 74 ? -9.044 -8.508 -8.878 1.00 92.00 74 ILE A C 1
ATOM 504 O O . ILE A 1 74 ? -9.498 -9.491 -8.296 1.00 92.00 74 ILE A O 1
ATOM 508 N N . LEU A 1 75 ? -9.096 -7.289 -8.331 1.00 91.50 75 LEU A N 1
ATOM 509 C CA . LEU A 1 75 ? -9.753 -7.045 -7.040 1.00 91.50 75 LEU A CA 1
ATOM 510 C C . LEU A 1 75 ? -11.257 -7.326 -7.090 1.00 91.50 75 LEU A C 1
ATOM 512 O O . LEU A 1 75 ? -11.803 -7.922 -6.163 1.00 91.50 75 LEU A O 1
ATOM 516 N N . PHE A 1 76 ? -11.930 -6.930 -8.172 1.00 92.12 76 PHE A N 1
ATOM 517 C CA . PHE A 1 76 ? -13.352 -7.228 -8.354 1.00 92.12 76 PHE A CA 1
ATOM 518 C C . PHE A 1 76 ? -13.595 -8.726 -8.534 1.00 92.12 76 PHE A C 1
ATOM 520 O O . PHE A 1 76 ? -14.514 -9.270 -7.928 1.00 92.12 76 PHE A O 1
ATOM 527 N N . VAL A 1 77 ? -12.743 -9.410 -9.301 1.00 92.38 77 VAL A N 1
ATOM 528 C CA . VAL A 1 77 ? -12.777 -10.873 -9.422 1.00 92.38 77 VAL A CA 1
ATOM 529 C C . VAL A 1 77 ? -12.600 -11.522 -8.046 1.00 92.38 77 VAL A C 1
ATOM 531 O O . VAL A 1 77 ? -13.422 -12.347 -7.655 1.00 92.38 77 VAL A O 1
ATOM 534 N N . LYS A 1 78 ? -11.603 -11.090 -7.261 1.00 90.12 78 LYS A N 1
ATOM 535 C CA . LYS A 1 78 ? -11.378 -11.557 -5.883 1.00 90.12 78 LYS A CA 1
ATOM 536 C C . LYS A 1 78 ? -12.612 -11.348 -5.002 1.00 90.12 78 LYS A C 1
ATOM 538 O O . LYS A 1 78 ? -12.983 -12.256 -4.273 1.00 90.12 78 LYS A O 1
ATOM 543 N N . TYR A 1 79 ? -13.269 -10.191 -5.094 1.00 88.75 79 TYR A N 1
ATOM 544 C CA . TYR A 1 79 ? -14.500 -9.905 -4.352 1.00 88.75 79 TYR A CA 1
ATOM 545 C C . TYR A 1 79 ? -15.660 -10.842 -4.732 1.00 88.75 79 TYR A C 1
ATOM 547 O O . TYR A 1 79 ? -16.414 -11.275 -3.865 1.00 88.75 79 TYR A O 1
ATOM 555 N N . ILE A 1 80 ? -15.799 -11.195 -6.015 1.00 89.38 80 ILE A N 1
ATOM 556 C CA . ILE A 1 80 ? -16.856 -12.107 -6.482 1.00 89.38 80 ILE A CA 1
ATOM 557 C C . ILE A 1 80 ? -16.662 -13.525 -5.925 1.00 89.38 80 ILE A C 1
ATOM 559 O O . ILE A 1 80 ? -17.653 -14.174 -5.575 1.00 89.38 80 ILE A O 1
ATOM 563 N N . PHE A 1 81 ? -15.409 -13.982 -5.840 1.00 89.00 81 PHE A N 1
ATOM 564 C CA . PHE A 1 81 ? -15.033 -15.322 -5.372 1.00 89.00 81 PHE A CA 1
ATOM 565 C C . PHE A 1 81 ? -14.808 -15.429 -3.855 1.00 89.00 81 PHE A C 1
ATOM 567 O O . PHE A 1 81 ? -14.558 -16.524 -3.359 1.00 89.00 81 PHE A O 1
ATOM 574 N N . GLU A 1 82 ? -14.894 -14.330 -3.108 1.00 84.75 82 GLU A N 1
ATOM 575 C CA . GLU A 1 82 ? -14.675 -14.334 -1.661 1.00 84.75 82 GLU A CA 1
ATOM 576 C C . GLU A 1 82 ? -15.806 -15.065 -0.918 1.00 84.75 82 GLU A C 1
ATOM 578 O O . GLU A 1 82 ? -16.990 -14.784 -1.124 1.00 84.75 82 GLU A O 1
ATOM 583 N N . VAL A 1 83 ? -15.437 -15.994 -0.032 1.00 79.06 83 VAL A N 1
ATOM 584 C CA . VAL A 1 83 ? -16.353 -16.739 0.843 1.00 79.06 83 VAL A CA 1
ATOM 585 C C . VAL A 1 83 ? -15.832 -16.630 2.282 1.00 79.06 83 VAL A C 1
ATOM 587 O O . VAL A 1 83 ? -14.689 -17.026 2.504 1.00 79.06 83 VAL A O 1
ATOM 590 N N . PRO A 1 84 ? -16.621 -16.119 3.254 1.00 83.31 84 PRO A N 1
ATOM 591 C CA . PRO A 1 84 ? -17.937 -15.476 3.115 1.00 83.31 84 PRO A CA 1
ATOM 592 C C . PRO A 1 84 ? -17.858 -14.098 2.426 1.00 83.31 84 PRO A C 1
ATOM 594 O O . PRO A 1 84 ? -16.882 -13.365 2.565 1.00 83.31 84 PRO A O 1
ATOM 597 N N . LYS A 1 85 ? -18.909 -13.709 1.689 1.00 75.25 85 LYS A N 1
ATOM 598 C CA . LYS A 1 85 ? -18.926 -12.433 0.948 1.00 75.25 85 LYS A CA 1
ATOM 599 C C . LYS A 1 85 ? -19.010 -11.232 1.890 1.00 75.25 85 LYS A C 1
ATOM 601 O O . LYS A 1 85 ? -20.009 -11.057 2.587 1.00 75.25 85 LYS A O 1
ATOM 606 N N . ARG A 1 86 ? -18.008 -10.347 1.837 1.00 79.31 86 ARG A N 1
ATOM 607 C CA . ARG A 1 86 ? -18.023 -9.073 2.576 1.00 79.31 86 ARG A CA 1
ATOM 608 C C . ARG A 1 86 ? -19.154 -8.143 2.093 1.00 79.31 86 ARG A C 1
ATOM 610 O O . ARG A 1 86 ? -19.455 -8.103 0.892 1.00 79.31 86 ARG A O 1
ATOM 617 N N . PRO A 1 87 ? -19.779 -7.353 2.986 1.00 82.38 87 PRO A N 1
ATOM 618 C CA . PRO A 1 87 ? -20.850 -6.439 2.601 1.00 82.38 87 PRO A CA 1
ATOM 619 C C . PRO A 1 87 ? -20.334 -5.351 1.639 1.00 82.38 87 PRO A C 1
ATOM 621 O O . PRO A 1 87 ? -19.226 -4.835 1.822 1.00 82.38 87 PRO A O 1
ATOM 624 N N . PRO A 1 88 ? -21.131 -4.945 0.632 1.00 79.56 88 PRO A N 1
ATOM 625 C CA . PRO A 1 88 ? -20.676 -4.053 -0.438 1.00 79.56 88 PRO A CA 1
ATOM 626 C C . PRO A 1 88 ? -20.254 -2.665 0.063 1.00 79.56 88 PRO A C 1
ATOM 628 O O . PRO A 1 88 ? -19.327 -2.082 -0.491 1.00 79.56 88 PRO A O 1
ATOM 631 N N . LYS A 1 89 ? -20.868 -2.153 1.143 1.00 78.81 89 LYS A N 1
ATOM 632 C CA . LYS A 1 89 ? -20.468 -0.883 1.783 1.00 78.81 89 LYS A CA 1
ATOM 633 C C . LYS A 1 89 ? -19.012 -0.938 2.259 1.00 78.81 89 LYS A C 1
ATOM 635 O O . LYS A 1 89 ? -18.229 -0.062 1.911 1.00 78.81 89 LYS A O 1
ATOM 640 N N . VAL A 1 90 ? -18.641 -1.990 2.993 1.00 81.25 90 VAL A N 1
ATOM 641 C CA . VAL A 1 90 ? -17.277 -2.169 3.524 1.00 81.25 90 VAL A CA 1
ATOM 642 C C . VAL A 1 90 ? -16.285 -2.382 2.387 1.00 81.25 90 VAL A C 1
ATOM 644 O O . VAL A 1 90 ? -15.225 -1.766 2.384 1.00 81.25 90 VAL A O 1
ATOM 647 N N . PHE A 1 91 ? -16.660 -3.164 1.370 1.00 85.94 91 PHE A N 1
ATOM 648 C CA . PHE A 1 91 ? -15.813 -3.335 0.193 1.00 85.94 91 PHE A CA 1
ATOM 649 C C . PHE A 1 91 ? -15.488 -2.005 -0.494 1.00 85.94 91 PHE A C 1
ATOM 651 O O . PHE A 1 91 ? -14.329 -1.758 -0.811 1.00 85.94 91 PHE A O 1
ATOM 658 N N . ILE A 1 92 ? -16.484 -1.143 -0.714 1.00 85.50 92 ILE A N 1
ATOM 659 C CA . ILE A 1 92 ? -16.268 0.159 -1.359 1.00 85.50 92 ILE A CA 1
ATOM 660 C C . ILE A 1 92 ? -15.345 1.040 -0.510 1.00 85.50 92 ILE A C 1
ATOM 662 O O . ILE A 1 92 ? -14.490 1.729 -1.059 1.00 85.50 92 ILE A O 1
ATOM 666 N N . MET A 1 93 ? -15.475 0.996 0.816 1.00 82.06 93 MET A N 1
ATOM 667 C CA . MET A 1 93 ? -14.602 1.745 1.724 1.00 82.06 93 MET A CA 1
ATOM 668 C C . MET A 1 93 ? -13.150 1.259 1.634 1.00 82.06 93 MET A C 1
ATOM 670 O O . MET A 1 93 ? -12.242 2.070 1.445 1.00 82.06 93 MET A O 1
ATOM 674 N N . ASP A 1 94 ? -12.929 -0.055 1.669 1.00 88.62 94 ASP A N 1
ATOM 675 C CA . ASP A 1 94 ? -11.593 -0.641 1.520 1.00 88.62 94 ASP A CA 1
ATOM 676 C C . ASP A 1 94 ? -11.015 -0.379 0.114 1.00 88.62 94 ASP A C 1
ATOM 678 O O . ASP A 1 94 ? -9.832 -0.067 -0.031 1.00 88.62 94 ASP A O 1
ATOM 682 N N . PHE A 1 95 ? -11.858 -0.411 -0.925 1.00 90.81 95 PHE A N 1
ATOM 683 C CA . PHE A 1 95 ? -11.482 -0.066 -2.297 1.00 90.81 95 PHE A CA 1
ATOM 684 C C . PHE A 1 95 ? -11.027 1.394 -2.417 1.00 90.81 95 PHE A C 1
ATOM 686 O O . PHE A 1 95 ? -9.983 1.661 -3.012 1.00 90.81 95 PHE A O 1
ATOM 693 N N . ILE A 1 96 ? -11.762 2.340 -1.823 1.00 90.69 96 ILE A N 1
ATOM 694 C CA . ILE A 1 96 ? -11.368 3.757 -1.788 1.00 90.69 96 ILE A CA 1
ATOM 695 C C . ILE A 1 96 ? -10.028 3.911 -1.067 1.00 90.69 96 ILE A C 1
ATOM 697 O O . ILE A 1 96 ? -9.137 4.586 -1.580 1.00 90.69 96 ILE A O 1
ATOM 701 N N . GLN A 1 97 ? -9.849 3.253 0.081 1.00 91.12 97 GLN A N 1
ATOM 702 C CA . GLN A 1 97 ? -8.589 3.298 0.822 1.00 91.12 97 GLN A CA 1
ATOM 703 C C . GLN A 1 97 ? -7.407 2.780 -0.014 1.00 91.12 97 GLN A C 1
ATOM 705 O O . GLN A 1 97 ? -6.342 3.409 -0.037 1.00 91.12 97 GLN A O 1
ATOM 710 N N . LEU A 1 98 ? -7.608 1.692 -0.762 1.00 93.81 98 LEU A N 1
ATOM 711 C CA . LEU A 1 98 ? -6.612 1.139 -1.680 1.00 93.81 98 LEU A CA 1
ATOM 712 C C . LEU A 1 98 ? -6.289 2.117 -2.823 1.00 93.81 98 LEU A C 1
ATOM 714 O O . LEU A 1 98 ? -5.116 2.392 -3.084 1.00 93.81 98 LEU A O 1
ATOM 718 N N . MET A 1 99 ? -7.307 2.702 -3.464 1.00 92.81 99 MET A N 1
ATOM 719 C CA . MET A 1 99 ? -7.128 3.667 -4.560 1.00 92.81 99 MET A CA 1
ATOM 720 C C . MET A 1 99 ? -6.426 4.949 -4.101 1.00 92.81 99 MET A C 1
ATOM 722 O O . MET A 1 99 ? -5.545 5.455 -4.803 1.00 92.81 99 MET A O 1
ATOM 726 N N . CYS A 1 100 ? -6.762 5.460 -2.915 1.00 92.94 100 CYS A N 1
ATOM 727 C CA . CYS A 1 100 ? -6.083 6.608 -2.320 1.00 92.94 100 CYS A CA 1
ATOM 728 C C . CYS A 1 100 ? -4.604 6.297 -2.052 1.00 92.94 100 CYS A C 1
ATOM 730 O O . CYS A 1 100 ? -3.746 7.086 -2.442 1.00 92.94 100 CYS A O 1
ATOM 732 N N . GLY A 1 101 ? -4.291 5.130 -1.476 1.00 92.81 101 GLY A N 1
ATOM 733 C CA . GLY A 1 101 ? -2.907 4.691 -1.268 1.00 92.81 101 GLY A CA 1
ATOM 734 C C . GLY A 1 101 ? -2.114 4.597 -2.576 1.00 92.81 101 GLY A C 1
ATOM 735 O O . GLY A 1 101 ? -1.048 5.201 -2.697 1.00 92.81 101 GLY A O 1
ATOM 736 N N . SER A 1 102 ? -2.664 3.922 -3.592 1.00 91.12 102 SER A N 1
ATOM 737 C CA . SER A 1 102 ? -2.011 3.796 -4.904 1.00 91.12 102 SER A CA 1
ATOM 738 C C . SER A 1 102 ? -1.795 5.154 -5.582 1.00 91.12 102 SER A C 1
ATOM 740 O O . SER A 1 102 ? -0.742 5.385 -6.181 1.00 91.12 102 SER A O 1
ATOM 742 N N . SER A 1 103 ? -2.768 6.063 -5.484 1.00 91.56 103 SER A N 1
ATOM 743 C CA . SER A 1 103 ? -2.660 7.418 -6.040 1.00 91.56 103 SER A CA 1
ATOM 744 C C . SER A 1 103 ? -1.569 8.223 -5.334 1.00 91.56 103 SER A C 1
ATOM 746 O O . SER A 1 103 ? -0.763 8.880 -5.991 1.00 91.56 103 SER A O 1
ATOM 748 N N . THR A 1 104 ? -1.481 8.121 -4.006 1.00 92.00 104 THR A N 1
ATOM 749 C CA . THR A 1 104 ? -0.423 8.759 -3.217 1.00 92.00 104 THR A CA 1
ATOM 750 C C . THR A 1 104 ? 0.961 8.257 -3.614 1.00 92.00 104 THR A C 1
ATOM 752 O O . THR A 1 104 ? 1.846 9.075 -3.857 1.00 92.00 104 THR A O 1
ATOM 755 N N . VAL A 1 105 ? 1.158 6.943 -3.765 1.00 90.75 105 VAL A N 1
ATOM 756 C CA . VAL A 1 105 ? 2.442 6.389 -4.236 1.00 90.75 105 VAL A CA 1
ATOM 757 C C . VAL A 1 105 ? 2.792 6.910 -5.630 1.00 90.75 105 VAL A C 1
ATOM 759 O O . VAL A 1 105 ? 3.931 7.313 -5.860 1.00 90.75 105 VAL A O 1
ATOM 762 N N . HIS A 1 106 ? 1.826 6.953 -6.553 1.00 88.50 106 HIS A N 1
ATOM 763 C CA . HIS A 1 106 ? 2.040 7.482 -7.901 1.00 88.50 106 HIS A CA 1
ATOM 764 C C . HIS A 1 106 ? 2.488 8.952 -7.882 1.00 88.50 106 HIS A C 1
ATOM 766 O O . HIS A 1 106 ? 3.488 9.304 -8.510 1.00 88.50 106 HIS A O 1
ATOM 772 N N . VAL A 1 107 ? 1.801 9.797 -7.108 1.00 89.50 107 VAL A N 1
ATOM 773 C CA . VAL A 1 107 ? 2.159 11.214 -6.950 1.00 89.50 107 VAL A CA 1
ATOM 774 C C . VAL A 1 107 ? 3.542 11.358 -6.315 1.00 89.50 107 VAL A C 1
ATOM 776 O O . VAL A 1 107 ? 4.376 12.098 -6.833 1.00 89.50 107 VAL A O 1
ATOM 779 N N . LEU A 1 108 ? 3.834 10.621 -5.239 1.00 88.56 108 LEU A N 1
ATOM 780 C CA . LEU A 1 108 ? 5.138 10.665 -4.573 1.00 88.56 108 LEU A CA 1
ATOM 781 C C . LEU A 1 108 ? 6.273 10.164 -5.473 1.00 88.56 108 LEU A C 1
ATOM 783 O O . LEU A 1 108 ? 7.365 10.725 -5.423 1.00 88.56 108 LEU A O 1
ATOM 787 N N . ASN A 1 109 ? 6.035 9.170 -6.331 1.00 85.50 109 ASN A N 1
ATOM 788 C CA . ASN A 1 109 ? 7.003 8.716 -7.334 1.00 85.50 109 ASN A CA 1
ATOM 789 C C . ASN A 1 109 ? 7.363 9.829 -8.330 1.00 85.50 109 ASN A C 1
ATOM 791 O O . ASN A 1 109 ? 8.545 10.066 -8.604 1.00 85.50 109 ASN A O 1
ATOM 795 N N . ILE A 1 110 ? 6.359 10.557 -8.829 1.00 84.44 110 ILE A N 1
ATOM 796 C CA . ILE A 1 110 ? 6.571 11.703 -9.724 1.00 84.44 110 ILE A CA 1
ATOM 797 C C . ILE A 1 110 ? 7.336 12.813 -8.994 1.00 84.44 110 ILE A C 1
ATOM 799 O O . ILE A 1 110 ? 8.348 13.303 -9.498 1.00 84.44 110 ILE A O 1
ATOM 803 N N . LEU A 1 111 ? 6.901 13.179 -7.785 1.00 86.44 111 LEU A N 1
ATOM 804 C CA . LEU A 1 111 ? 7.548 14.222 -6.983 1.00 86.44 111 LEU A CA 1
ATOM 805 C C . LEU A 1 111 ? 9.004 13.875 -6.654 1.00 86.44 111 LEU A C 1
ATOM 807 O O . LEU A 1 111 ? 9.877 14.737 -6.750 1.00 86.44 111 LEU A O 1
ATOM 811 N N . SER A 1 112 ? 9.279 12.612 -6.330 1.00 79.94 112 SER A N 1
ATOM 812 C CA . SER A 1 112 ? 10.633 12.128 -6.040 1.00 79.94 112 SER A CA 1
ATOM 813 C C . SER A 1 112 ? 11.540 12.264 -7.258 1.00 79.94 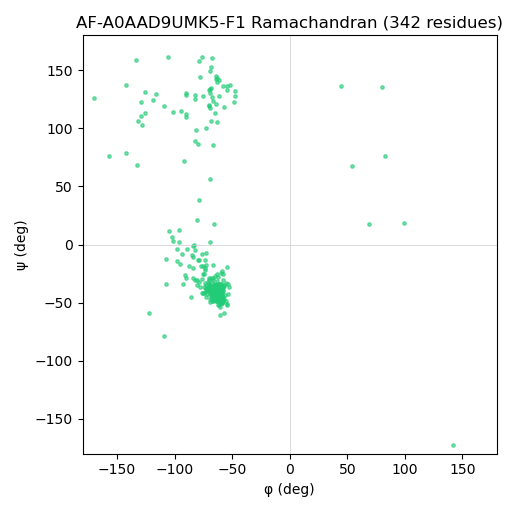112 SER A C 1
ATOM 815 O O . SER A 1 112 ? 12.671 12.723 -7.134 1.00 79.94 112 SER A O 1
ATOM 817 N N . SER A 1 113 ? 11.027 11.960 -8.451 1.00 75.50 113 SER A N 1
ATOM 818 C CA . SER A 1 113 ? 11.773 12.107 -9.707 1.00 75.50 113 SER A CA 1
ATOM 819 C C . SER A 1 113 ? 12.117 13.573 -10.006 1.00 75.50 113 SER A C 1
ATOM 821 O O . SER A 1 113 ? 13.220 13.877 -10.459 1.00 75.50 113 SER A O 1
ATOM 823 N N . ILE A 1 114 ? 11.211 14.508 -9.702 1.00 82.62 114 ILE A N 1
ATOM 824 C CA . ILE A 1 114 ? 11.464 15.953 -9.833 1.00 82.62 114 ILE A CA 1
ATOM 825 C C . ILE A 1 114 ? 12.520 16.413 -8.818 1.00 82.62 114 ILE A C 1
ATOM 827 O O . ILE A 1 114 ? 13.419 17.184 -9.158 1.00 82.62 114 ILE A O 1
ATOM 831 N N . LEU A 1 115 ? 12.423 15.936 -7.574 1.00 78.19 115 LEU A N 1
ATOM 832 C CA . LEU A 1 115 ? 13.346 16.288 -6.499 1.00 78.19 115 LEU A CA 1
ATOM 833 C C . LEU A 1 115 ? 14.769 15.805 -6.804 1.00 78.19 115 LEU A C 1
ATOM 835 O O . LEU A 1 115 ? 15.718 16.581 -6.718 1.00 78.19 115 LEU A O 1
ATOM 839 N N . ILE A 1 116 ? 14.899 14.547 -7.224 1.00 73.31 116 ILE A N 1
ATOM 840 C CA . ILE A 1 116 ? 16.174 13.916 -7.576 1.00 73.31 116 ILE A CA 1
ATOM 841 C C . ILE A 1 116 ? 16.858 14.675 -8.723 1.00 73.31 116 ILE A C 1
ATOM 843 O O . ILE A 1 116 ? 18.036 15.009 -8.605 1.00 73.31 116 ILE A O 1
ATOM 847 N N . ASN A 1 117 ? 16.113 15.049 -9.772 1.00 70.88 117 ASN A N 1
ATOM 848 C CA . ASN A 1 117 ? 16.647 15.844 -10.884 1.00 70.88 117 ASN A CA 1
ATOM 849 C C . ASN A 1 117 ? 17.177 17.219 -10.448 1.00 70.88 117 ASN A C 1
ATOM 851 O O . ASN A 1 117 ? 18.176 17.689 -10.983 1.00 70.88 117 ASN A O 1
ATOM 855 N N . LYS A 1 118 ? 16.548 17.867 -9.458 1.00 73.19 118 LYS A N 1
ATOM 856 C CA . LYS A 1 118 ? 17.042 19.147 -8.925 1.00 73.19 118 LYS A CA 1
ATOM 857 C C . LYS A 1 118 ? 18.314 18.980 -8.091 1.00 73.19 118 LYS A C 1
ATOM 859 O O . LYS A 1 118 ? 19.243 19.775 -8.230 1.00 73.19 118 LYS A O 1
ATOM 864 N N . PHE A 1 119 ? 18.369 17.953 -7.243 1.00 67.38 119 PHE A N 1
ATOM 865 C CA . PHE A 1 119 ? 19.511 17.701 -6.357 1.00 67.38 119 PHE A CA 1
ATOM 866 C C . PHE A 1 119 ? 20.741 17.134 -7.084 1.00 67.38 119 PHE A C 1
ATOM 868 O O . PHE A 1 119 ? 21.862 17.360 -6.638 1.00 67.38 119 PHE A O 1
ATOM 875 N N . GLN A 1 120 ? 20.573 16.457 -8.224 1.00 61.44 120 GLN A N 1
ATOM 876 C CA . GLN A 1 120 ? 21.677 15.877 -9.003 1.00 61.44 120 GLN A CA 1
ATOM 877 C C . GLN A 1 120 ? 22.432 16.864 -9.909 1.00 61.44 120 GLN A C 1
ATOM 879 O O . GLN A 1 120 ? 23.187 16.441 -10.779 1.00 61.44 120 GLN A O 1
ATOM 884 N N . SER A 1 121 ? 22.363 18.169 -9.643 1.00 53.28 121 SER A N 1
ATOM 885 C CA . SER A 1 121 ? 23.245 19.172 -10.270 1.00 53.28 121 SER A CA 1
ATOM 886 C C . SER A 1 121 ? 24.739 19.030 -9.872 1.00 53.28 121 SER A C 1
ATOM 888 O O . SER A 1 121 ? 25.506 19.973 -10.032 1.00 53.28 121 SER A O 1
ATOM 890 N N . SER A 1 122 ? 25.173 17.876 -9.337 1.00 45.09 122 SER A N 1
ATOM 891 C CA . SER A 1 122 ? 26.569 17.543 -9.008 1.00 45.09 122 SER A CA 1
ATOM 892 C C . SER A 1 122 ? 27.066 16.359 -9.860 1.00 45.09 122 SER A C 1
ATOM 894 O O . SER A 1 122 ? 26.400 15.321 -9.904 1.00 45.09 122 SER A O 1
ATOM 896 N N . PRO A 1 123 ? 28.232 16.475 -10.527 1.00 44.75 123 PRO A N 1
ATOM 897 C CA . PRO A 1 123 ? 28.688 15.551 -11.558 1.00 44.75 123 PRO A CA 1
ATOM 898 C C . PRO A 1 123 ? 29.347 14.331 -10.909 1.00 44.75 123 PRO A C 1
ATOM 900 O O . PRO A 1 123 ? 30.551 14.310 -10.673 1.00 44.75 123 PRO A O 1
ATOM 903 N N . THR A 1 124 ? 28.568 13.300 -10.593 1.00 46.25 124 THR A N 1
ATOM 904 C CA . THR A 1 124 ? 29.142 11.975 -10.322 1.00 46.25 124 THR A CA 1
ATOM 905 C C . THR A 1 124 ? 28.941 11.110 -11.556 1.00 46.25 124 THR A C 1
ATOM 907 O O . THR A 1 124 ? 27.821 10.828 -11.973 1.00 46.25 124 THR A O 1
ATOM 910 N N . THR A 1 125 ? 30.064 10.767 -12.181 1.00 42.62 125 THR A N 1
ATOM 911 C CA . THR A 1 125 ? 30.250 10.113 -13.482 1.00 42.62 125 THR A CA 1
ATOM 912 C C . THR A 1 125 ? 29.795 8.647 -13.479 1.00 42.62 125 THR A C 1
ATOM 914 O O . THR A 1 125 ? 30.575 7.741 -13.754 1.00 42.62 125 THR A O 1
ATOM 917 N N . PHE A 1 126 ? 28.540 8.381 -13.122 1.00 50.41 126 PHE A N 1
ATOM 918 C CA . PHE A 1 126 ? 27.951 7.046 -13.189 1.00 50.41 126 PHE A CA 1
ATOM 919 C C . PHE A 1 126 ? 26.661 7.084 -14.007 1.00 50.41 126 PHE A C 1
ATOM 921 O O . PHE A 1 126 ? 25.668 7.686 -13.597 1.00 50.41 126 PHE A O 1
ATOM 928 N N . VAL A 1 127 ? 26.683 6.427 -15.169 1.00 54.12 127 VAL A N 1
ATOM 929 C CA . VAL A 1 127 ? 25.515 6.266 -16.042 1.00 54.12 127 VAL A CA 1
ATOM 930 C C . VAL A 1 127 ? 24.518 5.345 -15.340 1.00 54.12 127 VAL A C 1
ATOM 932 O O . VAL A 1 127 ? 24.730 4.140 -15.206 1.00 54.12 127 VAL A O 1
ATOM 935 N N . ARG A 1 128 ? 23.436 5.931 -14.832 1.00 63.78 128 ARG A N 1
ATOM 936 C CA . ARG A 1 128 ? 22.343 5.216 -14.176 1.00 63.78 128 ARG A CA 1
ATOM 937 C C . ARG A 1 128 ? 21.305 4.853 -15.240 1.00 63.78 128 ARG A C 1
ATOM 939 O O . ARG A 1 128 ? 20.642 5.746 -15.752 1.00 63.78 128 ARG A O 1
ATOM 946 N N . ASP A 1 129 ? 21.184 3.569 -15.577 1.00 74.69 129 ASP A N 1
ATOM 947 C CA . ASP A 1 129 ? 20.169 3.095 -16.529 1.00 74.69 129 ASP A CA 1
ATOM 948 C C . ASP A 1 129 ? 18.772 3.290 -15.913 1.00 74.69 129 ASP A C 1
ATOM 950 O O . ASP A 1 129 ? 18.481 2.824 -14.804 1.00 74.69 129 ASP A O 1
ATOM 954 N N . GLU A 1 130 ? 17.917 4.023 -16.621 1.00 78.44 130 GLU A N 1
ATOM 955 C CA . GLU A 1 130 ? 16.576 4.376 -16.161 1.00 78.44 130 GLU A CA 1
ATOM 956 C C . GLU A 1 130 ? 15.686 3.139 -15.991 1.00 78.44 130 GLU A C 1
ATOM 958 O O . GLU A 1 130 ? 14.948 3.044 -15.010 1.00 78.44 130 GLU A O 1
ATOM 963 N N . CYS A 1 131 ? 15.794 2.156 -16.892 1.00 82.81 131 CYS A N 1
ATOM 964 C CA . CYS A 1 131 ? 15.039 0.907 -16.807 1.00 82.81 131 CYS A CA 1
ATOM 965 C C . CYS A 1 131 ? 15.492 0.060 -15.620 1.00 82.81 131 CYS A C 1
ATOM 967 O O . CYS A 1 131 ? 14.658 -0.522 -14.929 1.00 82.81 131 CYS A O 1
ATOM 969 N N . ASN A 1 132 ? 16.798 0.020 -15.352 1.00 86.56 132 ASN A N 1
ATOM 970 C CA . ASN A 1 132 ? 17.347 -0.694 -14.202 1.00 86.56 132 ASN A CA 1
ATOM 971 C C . ASN A 1 132 ? 16.809 -0.121 -12.886 1.00 86.56 132 ASN A C 1
ATOM 973 O O . ASN A 1 132 ? 16.328 -0.861 -12.029 1.00 86.56 132 ASN A O 1
ATOM 977 N N . MET A 1 133 ? 16.852 1.203 -12.735 1.00 82.31 133 MET A N 1
ATOM 978 C CA . MET A 1 133 ? 16.354 1.860 -11.527 1.00 82.31 133 MET A CA 1
ATOM 979 C C . MET A 1 133 ? 14.844 1.736 -11.387 1.00 82.31 133 MET A C 1
ATOM 981 O O . MET A 1 133 ? 14.369 1.417 -10.303 1.00 82.31 133 MET A O 1
ATOM 985 N N . TYR A 1 134 ? 14.096 1.939 -12.473 1.00 83.81 134 TYR A N 1
ATOM 986 C CA . TYR A 1 134 ? 12.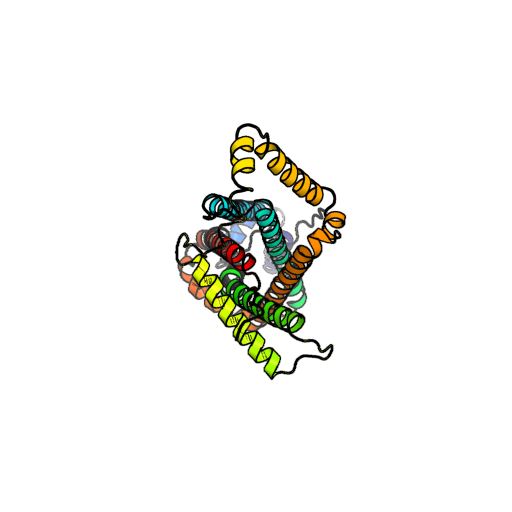644 1.797 -12.465 1.00 83.81 134 TYR A CA 1
ATOM 987 C C . TYR A 1 134 ? 12.213 0.374 -12.091 1.00 83.81 134 TYR A C 1
ATOM 989 O O . TYR A 1 134 ? 11.348 0.198 -11.229 1.00 83.81 134 TYR A O 1
ATOM 997 N N . PHE A 1 135 ? 12.853 -0.641 -12.682 1.00 89.38 135 PHE A N 1
ATOM 998 C CA . PHE A 1 135 ? 12.610 -2.041 -12.347 1.00 89.38 135 PHE A CA 1
ATOM 999 C C . PHE A 1 135 ? 12.880 -2.311 -10.866 1.00 89.38 135 PHE A C 1
ATOM 1001 O O . PHE A 1 135 ? 12.023 -2.869 -10.187 1.00 89.38 135 PHE A O 1
ATOM 1008 N N . MET A 1 136 ? 14.027 -1.871 -10.341 1.00 90.25 136 MET A N 1
ATOM 1009 C CA . MET A 1 136 ? 14.376 -2.114 -8.940 1.00 90.25 136 MET A CA 1
ATOM 1010 C C . MET A 1 136 ? 13.470 -1.366 -7.970 1.00 90.25 136 MET A C 1
ATOM 1012 O O . MET A 1 136 ? 13.079 -1.937 -6.958 1.00 90.25 136 MET A O 1
ATOM 1016 N N . THR A 1 137 ? 13.102 -0.117 -8.262 1.00 87.62 137 THR A N 1
ATOM 1017 C CA . THR A 1 137 ? 12.139 0.623 -7.437 1.00 87.62 137 THR A CA 1
ATOM 1018 C C . THR A 1 137 ? 10.790 -0.084 -7.416 1.00 87.62 137 THR A C 1
ATOM 1020 O O . THR A 1 137 ? 10.240 -0.289 -6.340 1.00 87.62 137 THR A O 1
ATOM 1023 N N . THR A 1 138 ? 10.302 -0.540 -8.572 1.00 88.75 138 THR A N 1
ATOM 1024 C CA . THR A 1 138 ? 9.046 -1.301 -8.658 1.00 88.75 138 THR A CA 1
ATOM 1025 C C . THR A 1 138 ? 9.138 -2.625 -7.896 1.00 88.75 138 THR A C 1
ATOM 1027 O O . THR A 1 138 ? 8.232 -2.970 -7.142 1.00 88.75 138 THR A O 1
ATOM 1030 N N . LEU A 1 139 ? 10.248 -3.353 -8.044 1.00 92.62 139 LEU A N 1
ATOM 1031 C CA . LEU A 1 139 ? 10.488 -4.619 -7.355 1.00 92.62 139 LEU A CA 1
ATOM 1032 C C . LEU A 1 139 ? 10.515 -4.437 -5.833 1.00 92.62 139 LEU A C 1
ATOM 1034 O O . LEU A 1 139 ? 9.877 -5.202 -5.115 1.00 92.62 139 LEU A O 1
ATOM 1038 N N . VAL A 1 140 ? 11.248 -3.440 -5.331 1.00 91.69 140 VAL A N 1
ATOM 1039 C CA . VAL A 1 140 ? 11.369 -3.185 -3.889 1.00 91.69 140 VAL A CA 1
ATOM 1040 C C . VAL A 1 140 ? 10.046 -2.700 -3.302 1.00 91.69 140 VAL A C 1
ATOM 1042 O O . VAL A 1 140 ? 9.672 -3.175 -2.232 1.00 91.69 140 VAL A O 1
ATOM 1045 N N . ASP A 1 141 ? 9.311 -1.831 -4.000 1.00 91.00 141 ASP A N 1
ATOM 1046 C CA . ASP A 1 141 ? 7.976 -1.390 -3.574 1.00 91.00 141 ASP A CA 1
ATOM 1047 C C . ASP A 1 141 ? 7.021 -2.593 -3.438 1.00 91.00 141 ASP A C 1
ATOM 1049 O O . ASP A 1 141 ? 6.396 -2.776 -2.392 1.00 91.00 141 ASP A O 1
ATOM 1053 N N . ALA A 1 142 ? 6.976 -3.465 -4.451 1.00 92.50 142 ALA A N 1
ATOM 1054 C CA . ALA A 1 142 ? 6.082 -4.621 -4.473 1.00 92.50 142 ALA A CA 1
ATOM 1055 C C . ALA A 1 142 ? 6.486 -5.751 -3.510 1.00 92.50 142 ALA A C 1
ATOM 1057 O O . ALA A 1 142 ? 5.669 -6.618 -3.214 1.00 92.50 142 ALA A O 1
ATOM 1058 N N . THR A 1 143 ? 7.730 -5.768 -3.022 1.00 93.50 143 THR A N 1
ATOM 1059 C CA . THR A 1 143 ? 8.240 -6.812 -2.117 1.00 93.50 143 THR A CA 1
ATOM 1060 C C . THR A 1 143 ? 8.445 -6.277 -0.704 1.00 93.50 143 THR A C 1
ATOM 1062 O O . THR A 1 143 ? 7.621 -6.502 0.183 1.00 93.50 143 THR A O 1
ATOM 1065 N N . VAL A 1 144 ? 9.541 -5.553 -0.482 1.00 93.62 144 VAL A N 1
ATOM 1066 C CA . VAL A 1 144 ? 9.920 -4.997 0.819 1.00 93.62 144 VAL A CA 1
ATOM 1067 C C . VAL A 1 144 ? 8.896 -3.965 1.279 1.00 93.62 144 VAL A C 1
ATOM 1069 O O . VAL A 1 144 ? 8.532 -3.975 2.451 1.00 93.62 144 VAL A O 1
ATOM 1072 N N . GLY A 1 145 ? 8.397 -3.119 0.373 1.00 93.25 145 GLY A N 1
ATOM 1073 C CA . GLY A 1 145 ? 7.375 -2.118 0.678 1.00 93.25 145 GLY A CA 1
ATOM 1074 C C . GLY A 1 145 ? 6.120 -2.759 1.268 1.00 93.25 145 GLY A C 1
ATOM 1075 O O . GLY A 1 145 ? 5.795 -2.506 2.427 1.00 93.25 145 GLY A O 1
ATOM 1076 N N . VAL A 1 146 ? 5.490 -3.672 0.526 1.00 94.19 146 VAL A N 1
ATOM 1077 C CA . VAL A 1 146 ? 4.294 -4.414 0.974 1.00 94.19 146 VAL A CA 1
ATOM 1078 C C . VAL A 1 146 ? 4.545 -5.208 2.266 1.00 94.19 146 VAL A C 1
ATOM 1080 O O . VAL A 1 146 ? 3.693 -5.250 3.156 1.00 94.19 146 VAL A O 1
ATOM 1083 N N . TYR A 1 147 ? 5.724 -5.818 2.423 1.00 95.19 147 TYR A N 1
ATOM 1084 C CA . TYR A 1 147 ? 6.073 -6.529 3.658 1.00 95.19 147 TYR A CA 1
ATOM 1085 C C . TYR A 1 147 ? 6.151 -5.593 4.875 1.00 95.19 147 TYR A C 1
ATOM 1087 O O . TYR A 1 147 ? 5.646 -5.923 5.954 1.00 95.19 147 TYR A O 1
ATOM 1095 N N . LEU A 1 148 ? 6.766 -4.418 4.714 1.00 95.19 148 LEU A N 1
ATOM 1096 C CA . LEU A 1 148 ? 6.829 -3.408 5.766 1.00 95.19 148 LEU A CA 1
ATOM 1097 C C . LEU A 1 148 ? 5.445 -2.822 6.064 1.00 95.19 148 LEU A C 1
ATOM 1099 O O . LEU A 1 148 ? 5.116 -2.657 7.239 1.00 95.19 148 LEU A O 1
ATOM 1103 N N . GLU A 1 149 ? 4.612 -2.581 5.045 1.00 93.56 149 GLU A N 1
ATOM 1104 C CA . GLU A 1 149 ? 3.207 -2.182 5.216 1.00 93.56 149 GLU A CA 1
ATOM 1105 C C . GLU A 1 149 ? 2.460 -3.180 6.102 1.00 93.56 149 GLU A C 1
ATOM 1107 O O . GLU A 1 149 ? 1.884 -2.790 7.119 1.00 93.56 149 GLU A O 1
ATOM 1112 N N . TYR A 1 150 ? 2.538 -4.474 5.781 1.00 94.50 150 TYR A N 1
ATOM 1113 C CA . TYR A 1 150 ? 1.925 -5.537 6.576 1.00 94.50 150 TYR A CA 1
ATOM 1114 C C . TYR A 1 150 ? 2.388 -5.505 8.039 1.00 94.50 150 TYR A C 1
ATOM 1116 O O . TYR A 1 150 ? 1.565 -5.539 8.958 1.00 94.50 150 TYR A O 1
ATOM 1124 N N . LYS A 1 151 ? 3.703 -5.414 8.278 1.00 94.50 151 LYS A N 1
ATOM 1125 C CA . LYS A 1 151 ? 4.258 -5.386 9.639 1.00 94.50 151 LYS A CA 1
ATOM 1126 C C . LYS A 1 151 ? 3.798 -4.162 10.422 1.00 94.50 151 LYS A C 1
ATOM 1128 O O . LYS A 1 151 ? 3.429 -4.308 11.587 1.00 94.50 151 LYS A O 1
ATOM 1133 N N . ILE A 1 152 ? 3.798 -2.982 9.801 1.00 94.31 152 ILE A N 1
ATOM 1134 C CA . ILE A 1 152 ? 3.375 -1.736 10.448 1.00 94.31 152 ILE A CA 1
ATOM 1135 C C . ILE A 1 152 ? 1.879 -1.778 10.757 1.00 94.31 152 ILE A C 1
ATOM 1137 O O . ILE A 1 152 ? 1.494 -1.488 11.888 1.00 94.31 152 ILE A O 1
ATOM 1141 N N . VAL A 1 153 ? 1.038 -2.187 9.805 1.00 91.94 153 VAL A N 1
ATOM 1142 C CA . VAL A 1 153 ? -0.414 -2.294 10.017 1.00 91.94 153 VAL A CA 1
ATOM 1143 C C . VAL A 1 153 ? -0.730 -3.292 11.127 1.00 91.94 153 VAL A C 1
ATOM 1145 O O . VAL A 1 153 ? -1.461 -2.952 12.056 1.00 91.94 153 VAL A O 1
ATOM 1148 N N . ARG A 1 154 ? -0.119 -4.483 11.105 1.00 91.25 154 ARG A N 1
ATOM 1149 C CA . ARG A 1 154 ? -0.296 -5.488 12.164 1.00 91.25 154 ARG A CA 1
ATOM 1150 C C . ARG A 1 154 ? 0.160 -4.964 13.528 1.00 91.25 154 ARG A C 1
ATOM 1152 O O . ARG A 1 154 ? -0.538 -5.146 14.522 1.00 91.25 154 ARG A O 1
ATOM 1159 N N . TYR A 1 155 ? 1.304 -4.284 13.583 1.00 91.94 155 TYR A N 1
ATOM 1160 C CA . TYR A 1 155 ? 1.794 -3.665 14.815 1.00 91.94 155 TYR A CA 1
ATOM 1161 C C . TYR A 1 155 ? 0.815 -2.611 15.354 1.00 91.94 155 TYR A C 1
ATOM 1163 O O . TYR A 1 155 ? 0.508 -2.600 16.547 1.00 91.94 155 TYR A O 1
ATOM 1171 N N . LEU A 1 156 ? 0.285 -1.746 14.486 1.00 91.44 156 LEU A N 1
ATOM 1172 C CA . LEU A 1 156 ? -0.681 -0.718 14.872 1.00 91.44 156 LEU A CA 1
ATOM 1173 C C . LEU A 1 156 ? -2.022 -1.312 15.316 1.00 91.44 156 LEU A C 1
ATOM 1175 O O . LEU A 1 156 ? -2.599 -0.806 16.276 1.00 91.44 156 LEU A O 1
ATOM 1179 N N . ALA A 1 157 ? -2.484 -2.394 14.685 1.00 89.31 157 ALA A N 1
ATOM 1180 C CA . ALA A 1 157 ? -3.689 -3.117 15.090 1.00 89.31 157 ALA A CA 1
ATOM 1181 C C . ALA A 1 157 ? -3.557 -3.681 16.516 1.00 89.31 157 ALA A C 1
ATOM 1183 O O . ALA A 1 157 ? -4.409 -3.410 17.362 1.00 89.31 157 ALA A O 1
ATOM 1184 N N . ILE A 1 158 ? -2.437 -4.352 16.819 1.00 90.06 158 ILE A N 1
ATOM 1185 C CA . ILE A 1 158 ? -2.125 -4.861 18.168 1.00 90.06 158 ILE A CA 1
ATOM 1186 C C . ILE A 1 158 ? -2.081 -3.712 19.181 1.00 90.06 158 ILE A C 1
ATOM 1188 O O . ILE A 1 158 ? -2.686 -3.778 20.249 1.00 90.06 158 ILE A O 1
ATOM 1192 N N . ARG A 1 159 ? -1.388 -2.618 18.845 1.00 90.50 159 ARG A N 1
ATOM 1193 C CA . ARG A 1 159 ? -1.258 -1.446 19.725 1.00 90.50 159 ARG A CA 1
ATOM 1194 C C . ARG A 1 159 ? -2.588 -0.744 19.980 1.00 90.50 159 ARG A C 1
ATOM 1196 O O . ARG A 1 159 ? -2.766 -0.183 21.061 1.00 90.50 159 ARG A O 1
ATOM 1203 N N . ARG A 1 160 ? -3.486 -0.728 18.993 1.00 88.88 160 ARG A N 1
ATOM 1204 C CA . ARG A 1 160 ? -4.835 -0.172 19.126 1.00 88.88 160 ARG A CA 1
ATOM 1205 C C . ARG A 1 160 ? -5.677 -1.045 20.050 1.00 88.88 160 ARG A C 1
ATOM 1207 O O . ARG A 1 160 ? -6.166 -0.517 21.038 1.00 88.88 160 ARG A O 1
ATOM 1214 N N . ALA A 1 161 ? -5.712 -2.359 19.837 1.00 87.88 161 ALA A N 1
ATOM 1215 C CA . ALA A 1 161 ? -6.430 -3.273 20.728 1.00 87.88 161 ALA A CA 1
ATOM 1216 C C . ALA A 1 161 ? -5.919 -3.237 22.173 1.00 87.88 161 ALA A C 1
ATOM 1218 O O . ALA A 1 161 ? -6.715 -3.140 23.100 1.00 87.88 161 ALA A O 1
ATOM 1219 N N . ALA A 1 162 ? -4.598 -3.225 22.376 1.00 90.31 162 ALA A N 1
ATOM 1220 C CA . ALA A 1 162 ? -4.016 -3.099 23.712 1.00 90.31 162 ALA A CA 1
ATOM 1221 C C . ALA A 1 162 ? -4.438 -1.788 24.402 1.00 90.31 162 ALA A C 1
ATOM 1223 O O . ALA A 1 162 ? -4.725 -1.766 25.597 1.00 90.31 162 ALA A O 1
ATOM 1224 N N . ARG A 1 163 ? -4.492 -0.680 23.652 1.00 88.69 163 ARG A N 1
ATOM 1225 C CA . ARG A 1 163 ? -4.943 0.615 24.175 1.00 88.69 163 ARG A CA 1
ATOM 1226 C C . ARG A 1 163 ? -6.429 0.592 24.516 1.00 88.69 163 ARG A C 1
ATOM 1228 O O . ARG A 1 163 ? -6.786 1.051 25.594 1.00 88.69 163 ARG A O 1
ATOM 1235 N N . ASP A 1 164 ? -7.259 0.066 23.624 1.00 87.00 164 ASP A N 1
ATOM 1236 C CA . ASP A 1 164 ? -8.710 0.017 23.800 1.00 87.00 164 ASP A CA 1
ATOM 1237 C C . ASP A 1 164 ? -9.074 -0.866 25.006 1.00 87.00 164 ASP A C 1
ATOM 1239 O O . ASP A 1 164 ? -9.858 -0.448 25.857 1.00 87.00 164 ASP A O 1
ATOM 1243 N N . TYR A 1 165 ? -8.397 -2.008 25.175 1.00 87.25 165 TYR A N 1
ATOM 1244 C CA . TYR A 1 165 ? -8.519 -2.863 26.360 1.00 87.25 165 TYR A CA 1
ATOM 1245 C C . TYR A 1 165 ? -8.165 -2.130 27.660 1.00 87.25 165 TYR A C 1
ATOM 1247 O O . TYR A 1 165 ? -8.919 -2.174 28.633 1.00 87.25 165 TYR A O 1
ATOM 1255 N N . LEU A 1 166 ? -7.043 -1.402 27.683 1.00 88.44 166 LEU A N 1
ATOM 1256 C CA . LEU A 1 166 ? -6.634 -0.635 28.863 1.00 88.44 166 LEU A CA 1
ATOM 1257 C C . LEU A 1 166 ? -7.603 0.510 29.178 1.00 88.44 166 LEU A C 1
ATOM 1259 O O . LEU A 1 166 ? -7.815 0.808 30.350 1.00 88.44 166 LEU A O 1
ATOM 1263 N N . LEU A 1 167 ? -8.190 1.150 28.163 1.00 86.06 167 LEU A N 1
ATOM 1264 C CA . LEU A 1 167 ? -9.185 2.208 28.356 1.00 86.06 167 LEU A CA 1
ATOM 1265 C C . LEU A 1 167 ? -10.491 1.676 28.957 1.00 86.06 167 LEU A C 1
ATOM 1267 O O . LEU A 1 167 ? -11.129 2.392 29.724 1.00 86.06 167 LEU A O 1
ATOM 1271 N N . MET A 1 168 ? -10.874 0.437 28.638 1.00 84.75 168 MET A N 1
ATOM 1272 C CA . MET A 1 168 ? -12.082 -0.193 29.179 1.00 84.75 168 MET A CA 1
ATOM 1273 C C . MET A 1 168 ? -11.877 -0.765 30.590 1.00 84.75 168 MET A C 1
ATOM 1275 O O . MET A 1 168 ? -12.789 -0.717 31.411 1.00 84.75 168 MET A O 1
ATOM 1279 N N . THR A 1 169 ? -10.687 -1.289 30.893 1.00 84.94 169 THR A N 1
ATOM 1280 C CA . THR A 1 169 ? -10.403 -1.967 32.173 1.00 84.94 169 THR A CA 1
ATOM 1281 C C . THR A 1 169 ? -9.879 -1.032 33.263 1.00 84.94 169 THR A C 1
ATOM 1283 O O . THR A 1 169 ? -10.110 -1.267 34.454 1.00 84.94 169 THR A O 1
ATOM 1286 N N . ARG A 1 170 ? -9.192 0.062 32.907 1.00 86.56 170 ARG A N 1
ATOM 1287 C CA . ARG A 1 170 ? -8.611 0.974 33.901 1.00 86.56 170 ARG A CA 1
ATOM 1288 C C . ARG A 1 170 ? -9.569 2.086 34.310 1.00 86.56 170 ARG A C 1
ATOM 1290 O O . ARG A 1 170 ? -10.003 2.898 33.505 1.00 86.56 170 ARG A O 1
ATOM 1297 N N . LYS A 1 171 ? -9.737 2.245 35.626 1.00 76.94 171 LYS A N 1
ATOM 1298 C CA . LYS A 1 171 ? -10.432 3.395 36.241 1.00 76.94 171 LYS A CA 1
ATOM 1299 C C . LYS A 1 171 ? -9.565 4.663 36.348 1.00 76.94 171 LYS A C 1
ATOM 1301 O O . LYS A 1 171 ? -10.076 5.737 36.653 1.00 76.94 171 LYS A O 1
ATOM 1306 N N . SER A 1 172 ? -8.247 4.555 36.144 1.00 77.12 172 SER A N 1
ATOM 1307 C CA . SER A 1 172 ? -7.292 5.657 36.339 1.00 77.12 172 SER A CA 1
ATOM 1308 C C . SER A 1 172 ? -7.087 6.492 35.072 1.00 77.12 172 SER A C 1
ATOM 1310 O O . SER A 1 172 ? -6.749 5.948 34.022 1.00 77.12 172 SER A O 1
ATOM 1312 N N . LYS A 1 173 ? -7.180 7.826 35.201 1.00 73.75 173 LYS A N 1
ATOM 1313 C CA . LYS A 1 173 ? -6.859 8.808 34.141 1.00 73.75 173 LYS A CA 1
ATOM 1314 C C . LYS A 1 173 ? -5.354 8.956 33.852 1.00 73.75 173 LYS A C 1
ATOM 1316 O O . LYS A 1 173 ? -4.983 9.678 32.929 1.00 73.75 173 LYS A O 1
ATOM 1321 N N . PHE A 1 174 ? -4.477 8.333 34.645 1.00 81.44 174 PHE A N 1
ATOM 1322 C CA . PHE A 1 174 ? -3.026 8.435 34.456 1.00 81.44 174 PHE A CA 1
ATOM 1323 C C . PHE A 1 174 ? -2.541 7.574 33.276 1.00 81.44 174 PHE A C 1
ATOM 1325 O O . PHE A 1 174 ? -3.233 6.644 32.858 1.00 81.44 174 PHE A O 1
ATOM 1332 N N . LYS A 1 175 ? -1.340 7.848 32.743 1.00 81.31 175 LYS A N 1
ATOM 1333 C CA . LYS A 1 175 ? -0.739 7.013 31.687 1.00 81.31 175 LYS A CA 1
ATOM 1334 C C . LYS A 1 175 ? -0.506 5.578 32.198 1.00 81.31 175 LYS A C 1
ATOM 1336 O O . LYS A 1 175 ? -0.140 5.414 33.364 1.00 81.31 175 LYS A O 1
ATOM 1341 N N . PRO A 1 176 ? -0.723 4.544 31.366 1.00 81.50 176 PRO A N 1
ATOM 1342 C CA . PRO A 1 176 ? -0.436 3.169 31.755 1.00 81.50 176 PRO A CA 1
ATOM 1343 C C . PRO A 1 176 ? 1.054 2.972 32.024 1.00 81.50 176 PRO A C 1
ATOM 1345 O O . PRO A 1 176 ? 1.900 3.574 31.356 1.00 8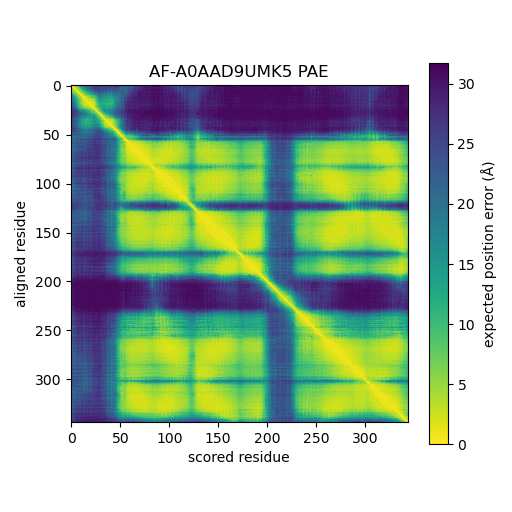1.50 176 PRO A O 1
ATOM 1348 N N . SER A 1 177 ? 1.367 2.145 33.019 1.00 86.69 177 SER A N 1
ATOM 1349 C CA . SER A 1 177 ? 2.738 1.718 33.279 1.00 86.69 177 SER A CA 1
ATOM 1350 C C . SER A 1 177 ? 3.247 0.828 32.140 1.00 86.69 177 SER A C 1
ATOM 1352 O O . SER A 1 177 ? 2.472 0.263 31.366 1.00 86.69 177 SER A O 1
ATOM 1354 N N . VAL A 1 178 ? 4.573 0.693 32.028 1.00 88.88 178 VAL A N 1
ATOM 1355 C CA . VAL A 1 178 ? 5.209 -0.124 30.978 1.00 88.88 178 VAL A CA 1
ATOM 1356 C C . VAL A 1 178 ? 4.760 -1.588 31.056 1.00 88.88 178 VAL A C 1
ATOM 1358 O O . VAL A 1 178 ? 4.504 -2.181 30.015 1.00 88.88 178 VAL A O 1
ATOM 1361 N N . ARG A 1 179 ? 4.600 -2.137 32.271 1.00 88.25 179 ARG A N 1
ATOM 1362 C CA . ARG A 1 179 ? 4.164 -3.528 32.488 1.00 88.25 179 ARG A CA 1
ATOM 1363 C C . ARG A 1 179 ? 2.723 -3.753 32.041 1.00 88.25 179 ARG A C 1
ATOM 1365 O O . ARG A 1 179 ? 2.476 -4.639 31.241 1.00 88.25 179 ARG A O 1
ATOM 1372 N N . GLU A 1 180 ? 1.806 -2.875 32.447 1.00 86.31 180 GLU A N 1
ATOM 1373 C CA . GLU A 1 180 ? 0.401 -2.954 32.014 1.00 86.31 180 GLU A CA 1
ATOM 1374 C C . GLU A 1 180 ? 0.268 -2.876 30.486 1.00 86.31 180 GLU A C 1
ATOM 1376 O O . GLU A 1 180 ? -0.555 -3.564 29.886 1.00 86.31 180 GLU A O 1
ATOM 1381 N N . LEU A 1 181 ? 1.089 -2.042 29.838 1.00 89.19 181 LEU A N 1
ATOM 1382 C CA . LEU A 1 181 ? 1.104 -1.937 28.382 1.00 89.19 181 LEU A CA 1
ATOM 1383 C C . LEU A 1 181 ? 1.696 -3.183 27.714 1.00 89.19 181 LEU A C 1
ATOM 1385 O O . LEU A 1 181 ? 1.239 -3.558 26.635 1.00 89.19 181 LEU A O 1
ATOM 1389 N N . GLU A 1 182 ? 2.700 -3.809 28.323 1.00 91.00 182 GLU A N 1
ATOM 1390 C CA . GLU A 1 182 ? 3.289 -5.060 27.846 1.00 91.00 182 GLU A CA 1
ATOM 1391 C C . GLU A 1 182 ? 2.284 -6.215 27.938 1.00 91.00 182 GLU A C 1
ATOM 1393 O O . GLU A 1 182 ? 2.089 -6.925 26.952 1.00 91.00 182 GLU A O 1
ATOM 1398 N N . ASP A 1 183 ? 1.584 -6.344 29.065 1.00 90.38 183 ASP A N 1
ATOM 1399 C CA . ASP A 1 183 ? 0.589 -7.396 29.290 1.00 90.38 183 ASP A CA 1
ATOM 1400 C C . ASP A 1 183 ? -0.605 -7.242 28.336 1.00 90.38 183 ASP A C 1
ATOM 1402 O O . ASP A 1 183 ? -0.970 -8.185 27.632 1.00 90.38 183 ASP A O 1
ATOM 1406 N N . ALA A 1 184 ? -1.126 -6.020 28.179 1.00 88.94 184 ALA A N 1
ATOM 1407 C CA . ALA A 1 184 ? -2.165 -5.727 27.190 1.00 88.94 184 ALA A CA 1
ATOM 1408 C C . ALA A 1 184 ? -1.699 -5.988 25.745 1.00 88.94 184 ALA A C 1
ATOM 1410 O O . ALA A 1 184 ? -2.483 -6.424 24.903 1.00 88.94 184 ALA A O 1
ATOM 1411 N N . THR A 1 185 ? -0.418 -5.750 25.438 1.00 91.81 185 THR A N 1
ATOM 1412 C CA . THR A 1 185 ? 0.154 -6.050 24.114 1.00 91.81 185 THR A CA 1
ATOM 1413 C C . THR A 1 185 ? 0.263 -7.559 23.883 1.00 91.81 185 THR A C 1
ATOM 1415 O O . THR A 1 185 ? 0.000 -8.014 22.768 1.00 91.81 185 THR A O 1
ATOM 1418 N N . LYS A 1 186 ? 0.610 -8.349 24.908 1.00 91.88 186 LYS A N 1
ATOM 1419 C CA . LYS A 1 186 ? 0.636 -9.821 24.830 1.00 91.88 186 LYS A CA 1
ATOM 1420 C C . LYS A 1 186 ? -0.761 -10.381 24.579 1.00 91.88 186 LYS A C 1
ATOM 1422 O O . LYS A 1 186 ? -0.925 -11.152 23.638 1.00 91.88 186 LYS A O 1
ATOM 1427 N N . LEU A 1 187 ? -1.759 -9.912 25.329 1.00 90.12 187 LEU A N 1
ATOM 1428 C CA . LEU A 1 187 ? -3.170 -10.263 25.134 1.00 90.12 187 LEU A CA 1
ATOM 1429 C C . LEU A 1 187 ? -3.650 -9.912 23.719 1.00 90.12 187 LEU A C 1
ATOM 1431 O O . LEU A 1 187 ? -4.189 -10.760 23.016 1.00 90.12 187 LEU A O 1
ATOM 1435 N N . ALA A 1 188 ? -3.371 -8.691 23.249 1.00 88.94 188 ALA A N 1
ATOM 1436 C CA . ALA A 1 188 ? -3.710 -8.265 21.890 1.00 88.94 188 ALA A CA 1
ATOM 1437 C C . ALA A 1 188 ? -3.018 -9.112 20.809 1.00 88.94 188 ALA A C 1
ATOM 1439 O O . ALA A 1 188 ? -3.585 -9.359 19.747 1.00 88.94 188 ALA A O 1
ATOM 1440 N N . THR A 1 189 ? -1.785 -9.555 21.063 1.00 89.94 189 THR A N 1
ATOM 1441 C CA . THR A 1 189 ? -1.034 -10.409 20.135 1.00 89.94 189 THR A CA 1
ATOM 1442 C C . THR A 1 189 ? -1.613 -11.821 20.081 1.00 89.94 189 THR A C 1
ATOM 1444 O O . THR A 1 189 ? -1.710 -12.375 18.988 1.00 89.94 189 THR A O 1
ATOM 1447 N N . ALA A 1 190 ? -2.015 -12.376 21.228 1.00 89.06 190 ALA A N 1
ATOM 1448 C CA . ALA A 1 190 ? -2.692 -13.669 21.309 1.00 89.06 190 ALA A CA 1
ATOM 1449 C C . ALA A 1 190 ? -4.051 -13.625 20.594 1.00 89.06 190 ALA A C 1
ATOM 1451 O O . ALA A 1 190 ? -4.289 -14.435 19.703 1.00 89.06 190 ALA A O 1
ATOM 1452 N N . ALA A 1 191 ? -4.865 -12.598 20.859 1.00 86.44 191 ALA A N 1
ATOM 1453 C CA . ALA A 1 191 ? -6.146 -12.399 20.182 1.00 86.44 191 ALA A CA 1
ATOM 1454 C C . ALA A 1 191 ? -5.987 -12.235 18.656 1.00 86.44 191 ALA A C 1
ATOM 1456 O O . ALA A 1 191 ? -6.762 -12.786 17.884 1.00 86.44 191 ALA A O 1
ATOM 1457 N N . MET A 1 192 ? -4.927 -11.555 18.191 1.00 85.12 192 MET A N 1
ATOM 1458 C CA . MET A 1 192 ? -4.597 -11.508 16.758 1.00 85.12 192 MET A CA 1
ATOM 1459 C C . MET A 1 192 ? -4.195 -12.855 16.158 1.00 85.12 192 MET A C 1
ATOM 1461 O O . MET A 1 192 ? -4.309 -13.018 14.948 1.00 85.12 192 MET A O 1
ATOM 1465 N N . ALA A 1 193 ? -3.648 -13.782 16.943 1.00 82.19 193 ALA A N 1
ATOM 1466 C CA . ALA A 1 193 ? -3.327 -15.121 16.459 1.00 82.19 193 ALA A CA 1
ATOM 1467 C C . ALA A 1 193 ? -4.587 -15.997 16.378 1.00 82.19 193 ALA A C 1
ATOM 1469 O O . ALA A 1 193 ? -4.730 -16.751 15.420 1.00 82.19 193 ALA A O 1
ATOM 1470 N N . GLU A 1 194 ? -5.511 -15.847 17.329 1.00 78.06 194 GLU A N 1
ATOM 1471 C CA . GLU A 1 194 ? -6.801 -16.548 17.347 1.00 78.06 194 GLU A CA 1
ATOM 1472 C C . GLU A 1 194 ? -7.747 -16.071 16.233 1.00 78.06 194 GLU A C 1
ATOM 1474 O O . GLU A 1 194 ? -8.301 -16.906 15.523 1.00 78.06 194 GLU A O 1
ATOM 1479 N N . ASP A 1 195 ? -7.848 -14.759 15.979 1.00 66.19 195 ASP A N 1
ATOM 1480 C CA . ASP A 1 195 ? -8.645 -14.201 14.867 1.00 66.19 195 ASP A CA 1
ATOM 1481 C C . ASP A 1 195 ? -8.208 -14.749 13.492 1.00 66.19 195 ASP A C 1
ATOM 1483 O O . ASP A 1 195 ? -9.023 -14.884 12.577 1.00 66.19 195 ASP A O 1
ATOM 1487 N N . VAL A 1 196 ? -6.921 -15.087 13.334 1.00 59.34 196 VAL A N 1
ATOM 1488 C CA . VAL A 1 196 ? -6.403 -15.731 12.114 1.00 59.34 196 VAL A CA 1
ATOM 1489 C C . VAL A 1 196 ? -6.885 -17.181 12.015 1.00 59.34 196 VAL A C 1
ATOM 1491 O O . VAL A 1 196 ? -7.235 -17.622 10.926 1.00 59.34 196 VAL A O 1
ATOM 1494 N N . GLN A 1 197 ? -6.959 -17.909 13.134 1.00 46.44 197 GLN A N 1
ATOM 1495 C CA . GLN A 1 197 ? -7.411 -19.306 13.163 1.00 46.44 197 GLN A CA 1
ATOM 1496 C C . GLN A 1 197 ? -8.916 -19.439 12.887 1.00 46.44 197 GLN A C 1
ATOM 1498 O O . GLN A 1 197 ? -9.310 -20.352 12.172 1.00 46.44 197 GLN A O 1
ATOM 1503 N N . VAL A 1 198 ? -9.748 -18.500 13.358 1.00 49.78 198 VAL A N 1
ATOM 1504 C CA . VAL A 1 198 ? -11.202 -18.488 13.077 1.00 49.78 198 VAL A CA 1
ATOM 1505 C C . VAL A 1 198 ? -11.505 -18.308 11.580 1.00 49.78 198 VAL A C 1
ATOM 1507 O O . VAL A 1 198 ? -12.542 -18.754 11.098 1.00 49.78 198 VAL A O 1
ATOM 1510 N N . TYR A 1 199 ? -10.600 -17.686 10.816 1.00 40.25 199 TYR A N 1
ATOM 1511 C CA . TYR A 1 199 ? -10.732 -17.566 9.358 1.00 40.25 199 TYR A CA 1
ATOM 1512 C C . TYR A 1 199 ? -10.219 -18.791 8.586 1.00 40.25 199 TYR A C 1
ATOM 1514 O O . TYR A 1 199 ? -10.580 -18.965 7.422 1.00 40.25 199 TYR A O 1
ATOM 1522 N N . GLU A 1 200 ? -9.361 -19.610 9.199 1.00 36.25 200 GLU A N 1
ATOM 1523 C CA . GLU A 1 200 ? -8.647 -20.707 8.533 1.00 36.25 200 GLU A CA 1
ATOM 1524 C C . GLU A 1 200 ? -9.185 -22.097 8.931 1.00 36.25 200 GLU A C 1
ATOM 1526 O O . GLU A 1 200 ? -8.889 -23.079 8.251 1.00 36.25 200 GLU A O 1
ATOM 1531 N N . ILE A 1 201 ? -10.014 -22.193 9.982 1.00 39.03 201 ILE A N 1
ATOM 1532 C CA . ILE A 1 201 ? -10.510 -23.457 10.545 1.00 39.03 201 ILE A CA 1
ATOM 1533 C C . ILE A 1 201 ? -12.040 -23.405 10.750 1.00 39.03 201 ILE A C 1
ATOM 1535 O O . ILE A 1 201 ? -12.543 -22.798 11.688 1.00 39.03 201 ILE A O 1
ATOM 1539 N N . ASP A 1 202 ? -12.734 -24.119 9.864 1.00 26.38 202 ASP A N 1
ATOM 1540 C CA . ASP A 1 202 ? -14.115 -24.631 9.915 1.00 26.38 202 ASP A CA 1
ATOM 1541 C C . ASP A 1 202 ? -15.356 -23.747 9.612 1.00 26.38 202 ASP A C 1
ATOM 1543 O O . ASP A 1 202 ? -15.540 -22.649 10.144 1.00 26.38 202 ASP A O 1
ATOM 1547 N N . PRO A 1 203 ? -16.313 -24.282 8.812 1.00 44.91 203 PRO A N 1
ATOM 1548 C CA . PRO A 1 203 ? -17.691 -23.807 8.766 1.00 44.91 203 PRO A CA 1
ATOM 1549 C C . PRO A 1 203 ? -18.435 -24.227 10.047 1.00 44.91 203 PRO A C 1
ATOM 1551 O O . PRO A 1 203 ? -18.876 -25.361 10.130 1.00 44.91 203 PRO A O 1
ATOM 1554 N N . GLN A 1 204 ? -18.582 -23.293 10.998 1.00 33.41 204 GLN A N 1
ATOM 1555 C CA . GLN A 1 204 ? -19.348 -23.354 12.266 1.00 33.41 204 GLN A CA 1
ATOM 1556 C C . GLN A 1 204 ? -19.231 -24.625 13.137 1.00 33.41 204 GLN A C 1
ATOM 1558 O O . GLN A 1 204 ? -19.519 -25.742 12.719 1.00 33.41 204 GLN A O 1
ATOM 1563 N N . PRO A 1 205 ? -19.092 -24.416 14.457 1.00 32.28 205 PRO A N 1
ATOM 1564 C CA . PRO A 1 205 ? -20.118 -24.982 15.331 1.00 32.28 205 PRO A CA 1
ATOM 1565 C C . PRO A 1 205 ? -20.651 -24.014 16.398 1.00 32.28 205 PRO A C 1
ATOM 1567 O O . PRO A 1 205 ? -20.052 -23.002 16.752 1.00 32.28 205 PRO A O 1
ATOM 1570 N N . SER A 1 206 ? -21.844 -24.377 16.853 1.00 30.44 206 SER A N 1
ATOM 1571 C CA . SER A 1 206 ? -22.741 -23.798 17.854 1.00 30.44 206 SER A CA 1
ATOM 1572 C C . SER A 1 206 ? -22.101 -23.405 19.191 1.00 30.44 206 SER A C 1
ATOM 1574 O O . SER A 1 206 ? -21.458 -24.232 19.838 1.00 30.44 206 SER A O 1
ATOM 1576 N N . LEU A 1 207 ? -22.403 -22.189 19.656 1.00 30.16 207 LEU A N 1
ATOM 1577 C CA . LEU A 1 207 ? -22.386 -21.826 21.073 1.00 30.16 207 LEU A CA 1
ATOM 1578 C C . LEU A 1 207 ? -23.838 -21.637 21.522 1.00 30.16 207 LEU A C 1
ATOM 1580 O O . LEU A 1 207 ? -24.560 -20.823 20.948 1.00 30.16 207 LEU A O 1
ATOM 1584 N N . ASP A 1 208 ? -24.217 -22.458 22.496 1.00 27.23 208 ASP A N 1
ATOM 1585 C CA . ASP A 1 208 ? -25.502 -22.519 23.193 1.00 27.23 208 ASP A CA 1
ATOM 1586 C C . ASP A 1 208 ? -25.949 -21.120 23.646 1.00 27.23 208 ASP A C 1
ATOM 1588 O O . ASP A 1 208 ? -25.221 -20.431 24.366 1.00 27.23 208 ASP A O 1
ATOM 1592 N N . TYR A 1 209 ? -27.130 -20.696 23.203 1.00 33.75 209 TYR A N 1
ATOM 1593 C CA . TYR A 1 209 ? -27.840 -19.524 23.710 1.00 33.75 209 TYR A CA 1
ATOM 1594 C C . TYR A 1 209 ? -29.161 -20.041 24.277 1.00 33.75 209 TYR A C 1
ATOM 1596 O O . TYR A 1 209 ? -29.893 -20.718 23.561 1.00 33.75 209 TYR A O 1
ATOM 1604 N N . ASP A 1 210 ? -29.427 -19.744 25.549 1.00 28.23 210 ASP A N 1
ATOM 1605 C CA . ASP A 1 210 ? -30.577 -20.241 26.308 1.00 28.23 210 ASP A CA 1
ATOM 1606 C C . ASP A 1 210 ? -31.918 -20.112 25.539 1.00 28.23 210 ASP A C 1
ATOM 1608 O O . ASP A 1 210 ? -32.293 -19.041 25.051 1.00 28.23 210 ASP A O 1
ATOM 1612 N N . ASP A 1 211 ? -32.638 -21.236 25.460 1.00 33.25 211 ASP A N 1
ATOM 1613 C CA . ASP A 1 211 ? -33.741 -21.570 24.538 1.00 33.25 211 ASP A CA 1
ATOM 1614 C C . ASP A 1 211 ? -35.083 -20.814 24.716 1.00 33.25 211 ASP A C 1
ATOM 1616 O O . ASP A 1 211 ? -36.039 -21.079 23.982 1.00 33.25 211 ASP A O 1
ATOM 1620 N N . GLU A 1 212 ? -35.227 -19.863 25.646 1.00 35.28 212 GLU A N 1
ATOM 1621 C CA . GLU A 1 212 ? -36.550 -19.257 25.926 1.00 35.28 212 GLU A CA 1
ATOM 1622 C C . GLU A 1 212 ? -36.850 -17.935 25.193 1.00 35.28 212 GLU A C 1
ATOM 1624 O O . GLU A 1 212 ? -38.022 -17.586 25.048 1.00 35.28 212 GLU A O 1
ATOM 1629 N N . GLU A 1 213 ? -35.856 -17.226 24.643 1.00 40.72 213 GLU A N 1
ATOM 1630 C CA . GLU A 1 213 ? -36.087 -15.931 23.959 1.00 40.72 213 GLU A CA 1
ATOM 1631 C C . GLU A 1 213 ? -36.192 -16.041 22.418 1.00 40.72 213 GLU A C 1
ATOM 1633 O O . GLU A 1 213 ? -36.687 -15.127 21.754 1.00 40.72 213 GLU A O 1
ATOM 1638 N N . MET A 1 214 ? -35.791 -17.180 21.833 1.00 33.12 214 MET A N 1
ATOM 1639 C CA . MET A 1 214 ? -35.733 -17.411 20.374 1.00 33.12 214 MET A CA 1
ATOM 1640 C C . MET A 1 214 ? -37.100 -17.772 19.754 1.00 33.12 214 MET A C 1
ATOM 1642 O O . MET A 1 214 ? -37.392 -17.411 18.610 1.00 33.12 214 MET A O 1
ATOM 1646 N N . SER A 1 215 ? -37.986 -18.426 20.513 1.00 30.88 215 SER A N 1
ATOM 1647 C CA . SER A 1 215 ? -39.243 -18.980 19.972 1.00 30.88 215 SER A CA 1
ATOM 1648 C C . SER A 1 215 ? -40.318 -17.929 19.648 1.00 30.88 215 SER A C 1
ATOM 1650 O O . SER A 1 215 ? -41.200 -18.181 18.824 1.00 30.88 215 SER A O 1
ATOM 1652 N N . LEU A 1 216 ? -40.225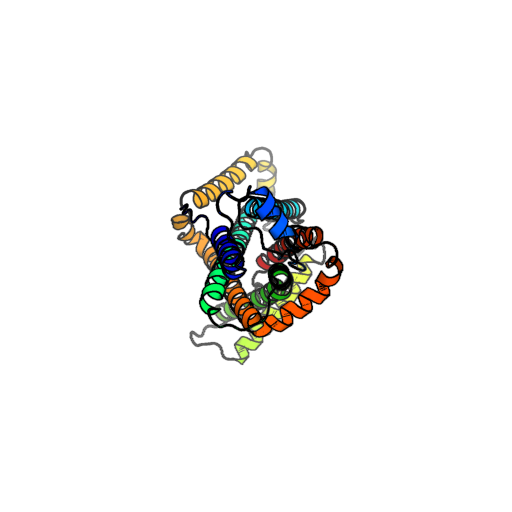 -16.725 20.226 1.00 32.66 216 LEU A N 1
ATOM 1653 C CA . LEU A 1 216 ? -41.115 -15.600 19.908 1.00 32.66 216 LEU A CA 1
ATOM 1654 C C . LEU A 1 216 ? -40.628 -14.758 18.721 1.00 32.66 216 LEU A C 1
ATOM 1656 O O . LEU A 1 216 ? -41.432 -14.054 18.113 1.00 32.66 216 LEU A O 1
ATOM 1660 N N . MET A 1 217 ? -39.345 -14.853 18.355 1.00 34.81 217 MET A N 1
ATOM 1661 C CA . MET A 1 217 ? -38.757 -14.061 17.271 1.00 34.81 217 MET A CA 1
ATOM 1662 C C . MET A 1 217 ? -38.807 -14.797 15.922 1.00 34.81 217 MET A C 1
ATOM 1664 O O . MET A 1 217 ? -39.047 -14.175 14.889 1.00 34.81 217 MET A O 1
ATOM 1668 N N . GLU A 1 218 ? -38.674 -16.130 15.903 1.00 40.97 218 GLU A N 1
ATOM 1669 C CA . GLU A 1 218 ? -38.732 -16.916 14.656 1.00 40.97 218 GLU A CA 1
ATOM 1670 C C . GLU A 1 218 ? -40.131 -16.981 14.020 1.00 40.97 218 GLU A C 1
ATOM 1672 O O . GLU A 1 218 ? -40.251 -17.052 12.789 1.00 40.97 218 GLU A O 1
ATOM 1677 N N . HIS A 1 219 ? -41.203 -16.893 14.817 1.00 30.73 219 HIS A N 1
ATOM 1678 C CA . HIS A 1 219 ? -42.567 -16.964 14.284 1.00 30.73 219 HIS A CA 1
ATOM 1679 C C . HIS A 1 219 ? -43.002 -15.664 13.567 1.00 30.73 219 HIS A C 1
ATOM 1681 O O . HIS A 1 219 ? -43.819 -15.721 12.642 1.00 30.73 219 HIS A O 1
ATOM 1687 N N . GLU A 1 220 ? -42.420 -14.503 13.899 1.00 35.19 220 GLU A N 1
ATOM 1688 C CA . GLU A 1 220 ? -42.575 -13.275 13.095 1.00 35.19 220 GLU A CA 1
ATOM 1689 C C . GLU A 1 220 ? -41.718 -13.304 11.817 1.00 35.19 220 GLU A C 1
ATOM 1691 O O . GLU A 1 220 ? -42.104 -12.754 10.780 1.00 35.19 220 GLU A O 1
ATOM 1696 N N . ILE A 1 221 ? -40.573 -13.991 11.842 1.00 39.31 221 ILE A N 1
ATOM 1697 C CA . ILE A 1 221 ? -39.632 -14.018 10.714 1.00 39.31 221 ILE A CA 1
ATOM 1698 C C . ILE A 1 221 ? -40.152 -14.894 9.560 1.00 39.31 221 ILE A C 1
ATOM 1700 O O . ILE A 1 221 ? -40.015 -14.511 8.393 1.00 39.31 221 ILE A O 1
ATOM 1704 N N . SER A 1 222 ? -40.829 -16.014 9.843 1.00 31.36 222 SER A N 1
ATOM 1705 C CA . SER A 1 222 ? -41.337 -16.898 8.777 1.00 31.36 222 SER A CA 1
ATOM 1706 C C . SER A 1 222 ? -42.536 -16.327 8.010 1.00 31.36 222 SER A C 1
ATOM 1708 O O . SER A 1 222 ? -42.606 -16.489 6.789 1.00 31.36 222 SER A O 1
ATOM 1710 N N . LEU A 1 223 ? -43.435 -15.584 8.666 1.00 33.88 223 LEU A N 1
ATOM 1711 C CA . LEU A 1 223 ? -44.612 -14.981 8.015 1.00 33.88 223 LEU A CA 1
ATOM 1712 C C . LEU A 1 223 ? -44.293 -13.698 7.227 1.00 33.88 223 LEU A C 1
ATOM 1714 O O . LEU A 1 223 ? -45.082 -13.279 6.381 1.00 33.88 223 LEU A O 1
ATOM 1718 N N . THR A 1 224 ? -43.103 -13.126 7.426 1.00 38.69 224 THR A N 1
ATOM 1719 C CA . THR A 1 224 ? -42.622 -11.938 6.696 1.00 38.69 224 THR A CA 1
ATOM 1720 C C . THR A 1 224 ? -41.782 -12.304 5.457 1.00 38.69 224 THR A C 1
ATOM 1722 O O . THR A 1 224 ? -41.468 -11.452 4.620 1.00 38.69 224 THR A O 1
ATOM 1725 N N . SER A 1 225 ? -41.441 -13.589 5.286 1.00 35.44 225 SER A N 1
ATOM 1726 C CA . SER A 1 225 ? -40.540 -14.074 4.227 1.00 35.44 225 SER A CA 1
ATOM 1727 C C . SER A 1 225 ? -41.159 -14.154 2.823 1.00 35.44 225 SER A C 1
ATOM 1729 O O . SER A 1 225 ? -40.428 -14.322 1.847 1.00 35.44 225 SER A O 1
ATOM 1731 N N . LEU A 1 226 ? -42.477 -13.958 2.683 1.00 40.97 226 LEU A N 1
ATOM 1732 C CA . LEU A 1 226 ? -43.156 -14.021 1.382 1.00 40.97 226 LEU A CA 1
ATOM 1733 C C . LEU A 1 226 ? -43.491 -12.666 0.742 1.00 40.97 226 LEU A C 1
ATOM 1735 O O . LEU A 1 226 ? -44.044 -12.651 -0.357 1.00 40.97 226 LEU A O 1
ATOM 1739 N N . GLN A 1 227 ? -43.121 -11.521 1.338 1.00 45.72 227 GLN A N 1
ATOM 1740 C CA . GLN A 1 227 ? -43.447 -10.227 0.721 1.00 45.72 227 GLN A CA 1
ATOM 1741 C C . GLN A 1 227 ? -42.545 -9.054 1.159 1.00 45.72 227 GLN A C 1
ATOM 1743 O O . GLN A 1 227 ? -42.991 -8.192 1.905 1.00 45.72 227 GLN A O 1
ATOM 1748 N N . THR A 1 228 ? -41.299 -8.933 0.662 1.00 38.38 228 THR A N 1
ATOM 1749 C CA . THR A 1 228 ? -40.568 -7.641 0.747 1.00 38.38 228 THR A CA 1
ATOM 1750 C C . THR A 1 228 ? -39.695 -7.280 -0.478 1.00 38.38 228 THR A C 1
ATOM 1752 O O . THR A 1 228 ? -38.925 -8.101 -0.976 1.00 38.38 228 THR A O 1
ATOM 1755 N N . PRO A 1 229 ? -39.721 -6.010 -0.939 1.00 43.25 229 PRO A N 1
ATOM 1756 C CA . PRO A 1 229 ? -38.913 -5.461 -2.041 1.00 43.25 229 PRO A CA 1
ATOM 1757 C C . PRO A 1 229 ? -37.452 -5.137 -1.630 1.00 43.25 229 PRO A C 1
ATOM 1759 O O . PRO A 1 229 ? -36.868 -4.140 -2.058 1.00 43.25 229 PRO A O 1
ATOM 1762 N N . ASN A 1 230 ? -36.837 -5.970 -0.785 1.00 56.91 230 ASN A N 1
ATOM 1763 C CA . ASN A 1 230 ? -35.639 -5.632 0.001 1.00 56.91 230 ASN A CA 1
ATOM 1764 C C . ASN A 1 230 ? -34.308 -5.545 -0.781 1.00 56.91 230 ASN A C 1
ATOM 1766 O O . ASN A 1 230 ? -33.382 -4.856 -0.350 1.00 56.91 230 ASN A O 1
ATOM 1770 N N . GLY A 1 231 ? -34.184 -6.181 -1.951 1.00 54.06 231 GLY A N 1
ATOM 1771 C CA . GLY A 1 231 ? -32.948 -6.133 -2.754 1.00 54.06 231 GLY A CA 1
ATOM 1772 C C . GLY A 1 231 ? -32.709 -4.786 -3.452 1.00 54.06 231 GLY A C 1
ATOM 1773 O O . GLY A 1 231 ? -31.581 -4.294 -3.502 1.00 54.06 231 GLY A O 1
ATOM 1774 N N . ARG A 1 232 ? -33.780 -4.145 -3.947 1.00 53.81 232 ARG A N 1
ATOM 1775 C CA . ARG A 1 232 ? -33.698 -2.839 -4.631 1.00 53.81 232 ARG A CA 1
ATOM 1776 C C . ARG A 1 232 ? -33.382 -1.703 -3.659 1.00 53.81 232 ARG A C 1
ATOM 1778 O O . ARG A 1 232 ? -32.686 -0.770 -4.041 1.00 53.81 232 ARG A O 1
ATOM 1785 N N . VAL A 1 233 ? -33.843 -1.800 -2.411 1.00 60.25 233 VAL A N 1
ATOM 1786 C CA . VAL A 1 233 ? -33.604 -0.788 -1.370 1.00 60.25 233 VAL A CA 1
ATOM 1787 C C . VAL A 1 233 ? -32.132 -0.766 -0.943 1.00 60.25 233 VAL A C 1
ATOM 1789 O O . VAL A 1 233 ? -31.523 0.300 -0.964 1.00 60.25 233 VAL A O 1
ATOM 1792 N N . LYS A 1 234 ? -31.517 -1.932 -0.683 1.00 63.50 234 LYS A N 1
ATOM 1793 C CA . LYS A 1 234 ? -30.081 -2.031 -0.341 1.00 63.50 234 LYS A CA 1
ATOM 1794 C C . LYS A 1 234 ? -29.170 -1.519 -1.464 1.00 63.50 234 LYS A C 1
ATOM 1796 O O . LYS A 1 234 ? -28.185 -0.834 -1.203 1.00 63.50 234 LYS A O 1
ATOM 1801 N N . ALA A 1 235 ? -29.511 -1.805 -2.724 1.00 64.94 235 ALA A N 1
ATOM 1802 C CA . ALA A 1 235 ? -28.776 -1.283 -3.878 1.00 64.94 235 ALA A CA 1
ATOM 1803 C C . ALA A 1 235 ? -28.912 0.245 -4.015 1.00 64.94 235 ALA A C 1
ATOM 1805 O O . ALA A 1 235 ? -27.927 0.931 -4.285 1.00 64.94 235 ALA A O 1
ATOM 1806 N N . MET A 1 236 ? -30.115 0.785 -3.785 1.00 69.25 236 MET A N 1
ATOM 1807 C CA . MET A 1 236 ? -30.371 2.228 -3.804 1.00 69.25 236 MET A CA 1
ATOM 1808 C C . MET A 1 236 ? -29.619 2.959 -2.680 1.00 69.25 236 MET A C 1
ATOM 1810 O O . MET A 1 236 ? -29.155 4.078 -2.878 1.00 69.25 236 MET A O 1
ATOM 1814 N N . GLU A 1 237 ? -29.463 2.329 -1.516 1.00 73.38 237 GLU A N 1
ATOM 1815 C CA . GLU A 1 237 ? -28.712 2.873 -0.382 1.00 73.38 237 GLU A CA 1
ATOM 1816 C C . GLU A 1 237 ? -27.207 2.942 -0.667 1.00 73.38 237 GLU A C 1
ATOM 1818 O O . GLU A 1 237 ? -26.589 3.989 -0.474 1.00 73.38 237 GLU A O 1
ATOM 1823 N N . VAL A 1 238 ? -26.631 1.874 -1.231 1.00 73.44 238 VAL A N 1
ATOM 1824 C CA . VAL A 1 238 ? -25.234 1.867 -1.695 1.00 73.44 238 VAL A CA 1
ATOM 1825 C C . VAL A 1 238 ? -25.017 2.916 -2.790 1.00 73.44 238 VAL A C 1
ATOM 1827 O O . VAL A 1 238 ? -24.050 3.670 -2.729 1.00 73.44 238 VAL A O 1
ATOM 1830 N N . LEU A 1 239 ? -25.932 3.026 -3.759 1.00 75.69 239 LEU A N 1
ATOM 1831 C CA . LEU A 1 239 ? -25.868 4.048 -4.809 1.00 75.69 239 LEU A CA 1
ATOM 1832 C C . LEU A 1 239 ? -25.942 5.468 -4.244 1.00 75.69 239 LEU A C 1
ATOM 1834 O O . LEU A 1 239 ? -25.156 6.322 -4.648 1.00 75.69 239 LEU A O 1
ATOM 1838 N N . ARG A 1 240 ? -26.842 5.723 -3.288 1.00 76.69 240 ARG A N 1
ATOM 1839 C CA . ARG A 1 240 ? -26.947 7.017 -2.599 1.00 76.69 240 ARG A CA 1
ATOM 1840 C C . ARG A 1 240 ? -25.657 7.346 -1.844 1.00 76.69 240 ARG A C 1
ATOM 1842 O O . ARG A 1 240 ? -25.214 8.491 -1.871 1.00 76.69 240 ARG A O 1
ATOM 1849 N N . TYR A 1 241 ? -25.038 6.350 -1.215 1.00 72.25 241 TYR A N 1
ATOM 1850 C CA . TYR A 1 241 ? -23.771 6.506 -0.504 1.00 72.25 241 TYR A CA 1
ATOM 1851 C C . TYR A 1 241 ? -22.609 6.835 -1.457 1.00 72.25 241 TYR A C 1
ATOM 1853 O O . TYR A 1 241 ? -21.889 7.804 -1.226 1.00 72.25 241 TYR A O 1
ATOM 1861 N N . ILE A 1 242 ? -22.478 6.102 -2.571 1.00 78.62 242 ILE A N 1
ATOM 1862 C CA . ILE A 1 242 ? -21.484 6.367 -3.628 1.00 78.62 242 ILE A CA 1
ATOM 1863 C C . ILE A 1 242 ? -21.688 7.763 -4.228 1.00 78.62 242 ILE A C 1
ATOM 1865 O O . ILE A 1 242 ? -20.729 8.513 -4.395 1.00 78.62 242 ILE A O 1
ATOM 1869 N N . PHE A 1 243 ? -22.934 8.133 -4.526 1.00 80.88 243 PHE A N 1
ATOM 1870 C CA . PHE A 1 243 ? -23.265 9.445 -5.074 1.00 80.88 243 PHE A CA 1
ATOM 1871 C C . PHE A 1 243 ? -22.846 10.578 -4.128 1.00 80.88 243 PHE A C 1
ATOM 1873 O O . PHE A 1 243 ? -22.272 11.566 -4.579 1.00 80.88 243 PHE A O 1
ATOM 1880 N N . GLY A 1 244 ? -23.045 10.407 -2.816 1.00 76.19 244 GLY A N 1
ATOM 1881 C CA . GLY A 1 244 ? -22.565 11.356 -1.809 1.00 76.19 244 GLY A CA 1
ATOM 1882 C C . GLY A 1 244 ? -21.044 11.553 -1.841 1.00 76.19 244 GLY A C 1
ATOM 1883 O O . GLY A 1 244 ? -20.580 12.688 -1.770 1.00 76.19 244 GLY A O 1
ATOM 1884 N N . ILE A 1 245 ? -20.278 10.472 -2.022 1.00 80.31 245 ILE A N 1
ATOM 1885 C CA . ILE A 1 245 ? -18.810 10.520 -2.137 1.00 80.31 245 ILE A CA 1
ATOM 1886 C C . ILE A 1 245 ? -18.374 11.233 -3.422 1.00 80.31 245 ILE A C 1
ATOM 1888 O O . ILE A 1 245 ? -17.432 12.017 -3.388 1.00 80.31 245 ILE A O 1
ATOM 1892 N N . LEU A 1 246 ? -19.036 10.966 -4.552 1.00 82.19 246 LEU A N 1
ATOM 1893 C CA . LEU A 1 246 ? -18.675 11.555 -5.847 1.00 82.19 246 LEU A CA 1
ATOM 1894 C C . LEU A 1 246 ? -19.021 13.043 -5.955 1.00 82.19 246 LEU A C 1
ATOM 1896 O O . LEU A 1 246 ? -18.266 13.791 -6.570 1.00 82.19 246 LEU A O 1
ATOM 1900 N N . VAL A 1 247 ? -20.161 13.462 -5.401 1.00 83.12 247 VAL A N 1
ATOM 1901 C CA . VAL A 1 247 ? -20.669 14.834 -5.556 1.00 83.12 247 VAL A CA 1
ATOM 1902 C C . VAL A 1 247 ? -20.086 15.782 -4.513 1.00 83.12 247 VAL A C 1
ATOM 1904 O O . VAL A 1 247 ? -19.631 16.864 -4.876 1.00 83.12 247 VAL A O 1
ATOM 1907 N N . SER A 1 248 ? -20.041 15.365 -3.245 1.00 79.94 248 SER A N 1
ATOM 1908 C CA . SER A 1 248 ? -19.519 16.182 -2.142 1.00 79.94 248 SER A CA 1
ATOM 1909 C C . SER A 1 248 ? -18.543 15.385 -1.262 1.00 79.94 248 SER A C 1
ATOM 1911 O O . SER A 1 248 ? -18.845 15.116 -0.093 1.00 79.94 248 SER A O 1
ATOM 1913 N N . PRO A 1 249 ? -17.347 15.020 -1.773 1.00 79.62 249 PRO A N 1
ATOM 1914 C CA . PRO A 1 249 ? -16.384 14.225 -1.013 1.00 79.62 249 PRO A CA 1
ATOM 1915 C C . PRO A 1 249 ? -15.977 14.885 0.310 1.00 79.62 249 PRO A C 1
ATOM 1917 O O . PRO A 1 249 ? -15.854 14.205 1.325 1.00 79.62 249 PRO A O 1
ATOM 1920 N N . SER A 1 250 ? -15.793 16.210 0.317 1.00 78.75 250 SER A N 1
ATOM 1921 C CA . SER A 1 250 ? -15.386 16.972 1.504 1.00 78.75 250 SER A CA 1
ATOM 1922 C C . SER A 1 250 ? -16.436 16.939 2.614 1.00 78.75 250 SER A C 1
ATOM 1924 O O . SER A 1 250 ? -16.091 16.732 3.774 1.00 78.75 250 SER A O 1
ATOM 1926 N N . GLU A 1 251 ? -17.712 17.106 2.269 1.00 81.94 251 GLU A N 1
ATOM 1927 C CA . GLU A 1 251 ? -18.818 17.090 3.232 1.00 81.94 251 GLU A CA 1
ATOM 1928 C C . GLU A 1 251 ? -19.080 15.678 3.758 1.00 81.94 251 GLU A C 1
ATOM 1930 O O . GLU A 1 251 ? -19.339 15.486 4.945 1.00 81.94 251 GLU A O 1
ATOM 1935 N N . TRP A 1 252 ? -18.981 14.669 2.889 1.00 81.75 252 TRP A N 1
ATOM 1936 C CA . TRP A 1 252 ? -19.127 13.271 3.282 1.00 81.75 252 TRP A CA 1
ATOM 1937 C C . TRP A 1 252 ? -18.023 12.836 4.255 1.00 81.75 252 TRP A C 1
ATOM 1939 O O . TRP A 1 252 ? -18.304 12.126 5.225 1.00 81.75 252 TRP A O 1
ATOM 1949 N N . LEU A 1 253 ? -16.787 13.300 4.031 1.00 79.81 253 LEU A N 1
ATOM 1950 C CA . LEU A 1 253 ? -15.633 12.999 4.883 1.00 79.81 253 LEU A CA 1
ATOM 1951 C C . LEU A 1 253 ? -15.770 13.622 6.283 1.00 79.81 253 LEU A C 1
ATOM 1953 O O . LEU A 1 253 ? -15.273 13.064 7.252 1.00 79.81 253 LEU A O 1
ATOM 1957 N N . GLN A 1 254 ? -16.448 14.766 6.402 1.00 82.44 254 GLN A N 1
ATOM 1958 C CA . GLN A 1 254 ? -16.620 15.484 7.671 1.00 82.44 254 GLN A CA 1
ATOM 1959 C C . GLN A 1 254 ? -17.755 14.937 8.552 1.00 82.44 254 GLN A C 1
ATOM 1961 O O . GLN A 1 254 ? -17.922 15.396 9.681 1.00 82.44 254 GLN A O 1
ATOM 1966 N N . ARG A 1 255 ? -18.541 13.960 8.082 1.00 81.56 255 ARG A N 1
ATOM 1967 C CA . ARG A 1 255 ? -19.613 13.356 8.888 1.00 81.56 255 ARG A CA 1
ATOM 1968 C C . ARG A 1 255 ? -19.045 12.501 10.020 1.00 81.56 255 ARG A C 1
ATOM 1970 O O . ARG A 1 255 ? -18.223 11.621 9.773 1.00 81.56 255 ARG A O 1
ATOM 1977 N N . GLU A 1 256 ? -19.573 12.679 11.233 1.00 78.81 256 GLU A N 1
ATOM 1978 C CA . GLU A 1 256 ? -19.160 11.902 12.414 1.00 78.81 256 GLU A CA 1
ATOM 1979 C C . GLU A 1 256 ? -19.324 10.385 12.229 1.00 78.81 256 GLU A C 1
ATOM 1981 O O . GLU A 1 256 ? -18.460 9.629 12.673 1.00 78.81 256 GLU A O 1
ATOM 1986 N N . GLU A 1 257 ? -20.355 9.940 11.496 1.00 79.19 257 GLU A N 1
ATOM 1987 C CA . GLU A 1 257 ? -20.576 8.519 11.159 1.00 79.19 257 GLU A CA 1
ATOM 1988 C C . GLU A 1 257 ? -19.361 7.891 10.450 1.00 79.19 257 GLU A C 1
ATOM 1990 O O . GLU A 1 257 ? -19.055 6.719 10.647 1.00 79.19 257 GLU A O 1
ATOM 1995 N N . ASN A 1 258 ? -18.629 8.675 9.652 1.00 81.50 258 ASN A N 1
ATOM 1996 C CA . ASN A 1 258 ? -17.495 8.198 8.862 1.00 81.50 258 ASN A CA 1
ATOM 1997 C C . ASN A 1 258 ? -16.139 8.430 9.556 1.00 81.50 258 ASN A C 1
ATOM 1999 O O . ASN A 1 258 ? -15.098 8.113 8.981 1.00 81.50 258 ASN A O 1
ATOM 2003 N N . SER A 1 259 ? -16.113 8.970 10.778 1.00 80.75 259 SER A N 1
ATOM 2004 C CA . SER A 1 259 ? -14.874 9.358 11.476 1.00 80.75 259 SER A CA 1
ATOM 2005 C C . SER A 1 259 ? -13.888 8.199 11.673 1.00 80.75 259 SER A C 1
ATOM 2007 O O . SER A 1 259 ? -12.678 8.380 11.520 1.00 80.75 259 SER A O 1
ATOM 2009 N N . GLU A 1 260 ? -14.381 6.984 11.934 1.00 82.19 260 GLU A N 1
ATOM 2010 C CA . GLU A 1 260 ? -13.531 5.795 12.045 1.00 82.19 260 GLU A CA 1
ATOM 2011 C C . GLU A 1 260 ? -12.840 5.464 10.715 1.00 82.19 260 GLU A C 1
ATOM 2013 O O . GLU A 1 260 ? -11.638 5.189 10.684 1.00 82.19 260 GLU A O 1
ATOM 2018 N N . PHE A 1 261 ? -13.579 5.547 9.607 1.00 85.69 261 PHE A N 1
ATOM 2019 C CA . PHE A 1 261 ? -13.019 5.358 8.273 1.00 85.69 261 PHE A CA 1
ATOM 2020 C C . PHE A 1 261 ? -11.967 6.414 7.954 1.00 85.69 261 PHE A C 1
ATOM 2022 O O . PHE A 1 261 ? -10.891 6.073 7.476 1.00 85.69 261 PHE A O 1
ATOM 2029 N N . VAL A 1 262 ? -12.235 7.681 8.269 1.00 88.19 262 VAL A N 1
ATOM 2030 C CA . VAL A 1 262 ? -11.285 8.780 8.046 1.00 88.19 262 VAL A CA 1
ATOM 2031 C C . VAL A 1 262 ? -10.006 8.591 8.864 1.00 88.19 262 VAL A C 1
ATOM 2033 O O . VAL A 1 262 ? -8.906 8.810 8.351 1.00 88.19 262 VAL A O 1
ATOM 2036 N N . ASN A 1 263 ? -10.108 8.119 10.107 1.00 86.56 263 ASN A N 1
ATOM 2037 C CA . ASN A 1 263 ? -8.941 7.780 10.923 1.00 86.56 263 ASN A CA 1
ATOM 2038 C C . ASN A 1 263 ? -8.147 6.600 10.345 1.00 86.56 263 ASN A C 1
ATOM 2040 O O . ASN A 1 263 ? -6.915 6.646 10.304 1.00 86.56 263 ASN A O 1
ATOM 2044 N N . ASN A 1 264 ? -8.829 5.560 9.867 1.00 88.19 264 ASN A N 1
ATOM 2045 C CA . ASN A 1 264 ? -8.181 4.419 9.220 1.00 88.19 264 ASN A CA 1
ATOM 2046 C C . ASN A 1 264 ? -7.496 4.838 7.905 1.00 88.19 264 ASN A C 1
ATOM 2048 O O . ASN A 1 264 ? -6.332 4.504 7.690 1.00 88.19 264 ASN A O 1
ATOM 2052 N N . LEU A 1 265 ? -8.168 5.643 7.078 1.00 90.25 265 LEU A N 1
ATOM 2053 C CA . LEU A 1 265 ? -7.650 6.168 5.817 1.00 90.25 265 LEU A CA 1
ATOM 2054 C C . LEU A 1 265 ? -6.446 7.090 6.034 1.00 90.25 265 LEU A C 1
ATOM 2056 O O . LEU A 1 265 ? -5.431 6.943 5.362 1.00 90.25 265 LEU A O 1
ATOM 2060 N N . SER A 1 266 ? -6.526 8.028 6.978 1.00 92.38 266 SER A N 1
ATOM 2061 C CA . SER A 1 266 ? -5.412 8.937 7.281 1.00 92.38 266 SER A CA 1
ATOM 2062 C C . SER A 1 266 ? -4.201 8.194 7.848 1.00 92.38 266 SER A C 1
ATOM 2064 O O . SER A 1 266 ? -3.075 8.469 7.436 1.00 92.38 266 SER A O 1
ATOM 2066 N N . THR A 1 267 ? -4.418 7.200 8.717 1.00 90.06 267 THR A N 1
ATOM 2067 C CA . THR A 1 267 ? -3.352 6.318 9.218 1.00 90.06 267 THR A CA 1
ATOM 2068 C C . THR A 1 267 ? -2.716 5.534 8.072 1.00 90.06 267 THR A C 1
ATOM 2070 O O . THR A 1 267 ? -1.494 5.498 7.955 1.00 90.06 267 THR A O 1
ATOM 2073 N N . TRP A 1 268 ? -3.532 4.961 7.185 1.00 92.19 268 TRP A N 1
ATOM 2074 C CA . TRP A 1 268 ? -3.068 4.247 5.996 1.00 92.19 268 TRP A CA 1
ATOM 2075 C C . TRP A 1 268 ? -2.217 5.140 5.085 1.00 92.19 268 TRP A C 1
ATOM 2077 O O . TRP A 1 268 ? -1.092 4.783 4.740 1.00 92.19 268 TRP A O 1
ATOM 2087 N N . LEU A 1 269 ? -2.699 6.343 4.762 1.00 94.88 269 LEU A N 1
ATOM 2088 C CA . LEU A 1 269 ? -1.959 7.306 3.947 1.00 94.88 269 LEU A CA 1
ATOM 2089 C C . LEU A 1 269 ? -0.655 7.753 4.615 1.00 94.88 269 LEU A C 1
ATOM 2091 O O . LEU A 1 269 ? 0.352 7.902 3.928 1.00 94.88 269 LEU A O 1
ATOM 2095 N N . ALA A 1 270 ? -0.638 7.927 5.938 1.00 95.31 270 ALA A N 1
ATOM 2096 C CA . ALA A 1 270 ? 0.579 8.260 6.672 1.00 95.31 270 ALA A CA 1
ATOM 2097 C C . ALA A 1 270 ? 1.627 7.137 6.591 1.00 95.31 270 ALA A C 1
ATOM 2099 O O . ALA A 1 270 ? 2.805 7.427 6.375 1.00 95.31 270 ALA A O 1
ATOM 2100 N N . ILE A 1 271 ? 1.207 5.870 6.707 1.00 93.62 271 ILE A N 1
ATOM 2101 C CA . ILE A 1 271 ? 2.089 4.700 6.552 1.00 93.62 271 ILE A CA 1
ATOM 2102 C C . ILE A 1 271 ? 2.675 4.668 5.140 1.00 93.62 271 ILE A C 1
ATOM 2104 O O . ILE A 1 271 ? 3.894 4.621 4.993 1.00 93.62 271 ILE A O 1
ATOM 2108 N N . VAL A 1 272 ? 1.824 4.758 4.114 1.00 93.62 272 VAL A N 1
ATOM 2109 C CA . VAL A 1 272 ? 2.235 4.718 2.702 1.00 93.62 272 VAL A CA 1
ATOM 2110 C C . VAL A 1 272 ? 3.194 5.868 2.373 1.00 93.62 272 VAL A C 1
ATOM 2112 O O . VAL A 1 272 ? 4.259 5.647 1.796 1.00 93.62 272 VAL A O 1
ATOM 2115 N N . CYS A 1 273 ? 2.872 7.096 2.793 1.00 94.75 273 CYS A N 1
ATOM 2116 C CA . CYS A 1 273 ? 3.756 8.252 2.634 1.00 94.75 273 CYS A CA 1
ATOM 2117 C C . CYS A 1 273 ? 5.101 8.042 3.338 1.00 94.75 273 CYS A C 1
ATOM 2119 O O . CYS A 1 273 ? 6.151 8.257 2.733 1.00 94.75 273 CYS A O 1
ATOM 2121 N N . GLY A 1 274 ? 5.083 7.618 4.604 1.00 94.56 274 GLY A N 1
ATOM 2122 C CA . GLY A 1 274 ? 6.291 7.412 5.400 1.00 94.56 274 GLY A CA 1
ATOM 2123 C C . GLY A 1 274 ? 7.199 6.340 4.804 1.00 94.56 274 GLY A C 1
ATOM 2124 O O . GLY A 1 274 ? 8.387 6.586 4.597 1.00 94.56 274 GLY A O 1
ATOM 2125 N N . LEU A 1 275 ? 6.638 5.183 4.448 1.00 93.12 275 LEU A N 1
ATOM 2126 C CA . LEU A 1 275 ? 7.375 4.106 3.790 1.00 93.12 275 LEU A CA 1
ATOM 2127 C C . LEU A 1 275 ? 7.960 4.552 2.459 1.00 93.12 275 LEU A C 1
ATOM 2129 O O . LEU A 1 275 ? 9.110 4.225 2.154 1.00 93.12 275 LEU A O 1
ATOM 2133 N N . LYS A 1 276 ? 7.211 5.341 1.684 1.00 90.56 276 LYS A N 1
ATOM 2134 C CA . LYS A 1 276 ? 7.713 5.818 0.405 1.00 90.56 276 LYS A CA 1
ATOM 2135 C C . LYS A 1 276 ? 8.876 6.787 0.570 1.00 90.56 276 LYS A C 1
ATOM 2137 O O . LYS A 1 276 ? 9.877 6.644 -0.126 1.00 90.56 276 LYS A O 1
ATOM 2142 N N . LEU A 1 277 ? 8.789 7.716 1.521 1.00 91.38 277 LEU A N 1
ATOM 2143 C CA . LEU A 1 277 ? 9.884 8.635 1.840 1.00 91.38 277 LEU A CA 1
ATOM 2144 C C . LEU A 1 277 ? 11.140 7.887 2.306 1.00 91.38 277 LEU A C 1
ATOM 2146 O O . LEU A 1 277 ? 12.234 8.177 1.825 1.00 91.38 277 LEU A O 1
ATOM 2150 N N . VAL A 1 278 ? 10.983 6.890 3.184 1.00 91.88 278 VAL A N 1
ATOM 2151 C CA . VAL A 1 278 ? 12.095 6.037 3.637 1.00 91.88 278 VAL A CA 1
ATOM 2152 C C . VAL A 1 278 ? 12.715 5.287 2.460 1.00 91.88 278 VAL A C 1
ATOM 2154 O O . VAL A 1 278 ? 13.934 5.283 2.307 1.00 91.88 278 VAL A O 1
ATOM 2157 N N . THR A 1 279 ? 11.892 4.702 1.592 1.00 88.12 279 THR A N 1
ATOM 2158 C CA . THR A 1 279 ? 12.367 3.945 0.428 1.00 88.12 279 THR A CA 1
ATOM 2159 C C . THR A 1 279 ? 13.124 4.848 -0.541 1.00 88.12 279 THR A C 1
ATOM 2161 O O . THR A 1 279 ? 14.224 4.504 -0.961 1.00 88.12 279 THR A O 1
ATOM 2164 N N . VAL A 1 280 ? 12.597 6.035 -0.847 1.00 86.50 280 VAL A N 1
ATOM 2165 C CA . VAL A 1 280 ? 13.265 7.019 -1.716 1.00 86.50 280 VAL A CA 1
ATOM 2166 C C . VAL A 1 280 ? 14.615 7.443 -1.135 1.00 86.50 280 VAL A C 1
ATOM 2168 O O . VAL A 1 280 ? 15.604 7.493 -1.868 1.00 86.50 280 VAL A O 1
ATOM 2171 N N . LEU A 1 281 ? 14.684 7.691 0.17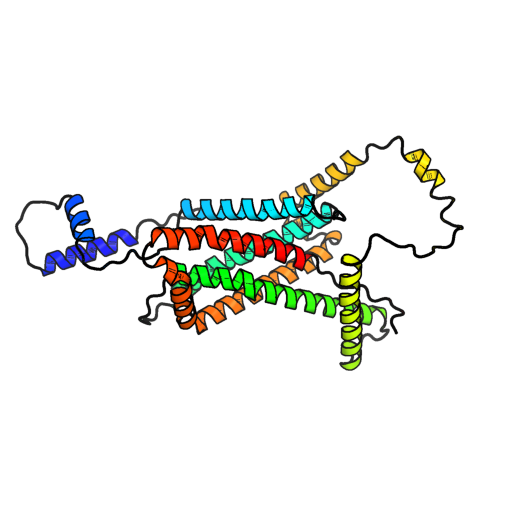6 1.00 88.00 281 LEU A N 1
ATOM 2172 C CA . LEU A 1 281 ? 15.935 8.019 0.858 1.00 88.00 281 LEU A CA 1
ATOM 2173 C C . LEU A 1 281 ? 16.951 6.874 0.756 1.00 88.00 281 LEU A C 1
ATOM 2175 O O . LEU A 1 281 ? 18.100 7.105 0.386 1.00 88.00 281 LEU A O 1
ATOM 2179 N N . VAL A 1 282 ? 16.534 5.637 1.036 1.00 87.38 282 VAL A N 1
ATOM 2180 C CA . VAL A 1 282 ? 17.406 4.458 0.932 1.00 87.38 282 VAL A CA 1
ATOM 2181 C C . VAL A 1 282 ? 17.911 4.292 -0.499 1.00 87.38 282 VAL A C 1
ATOM 2183 O O . VAL A 1 282 ? 19.116 4.177 -0.704 1.00 87.38 282 VAL A O 1
ATOM 2186 N N . PHE A 1 283 ? 17.028 4.365 -1.498 1.00 85.06 283 PHE A N 1
ATOM 2187 C CA . PHE A 1 283 ? 17.408 4.279 -2.910 1.00 85.06 283 PHE A CA 1
ATOM 2188 C C . PHE A 1 283 ? 18.410 5.353 -3.314 1.00 85.06 283 PHE A C 1
ATOM 2190 O O . PHE A 1 283 ? 19.301 5.067 -4.107 1.00 85.06 283 PHE A O 1
ATOM 2197 N N . PHE A 1 284 ? 18.299 6.565 -2.771 1.00 83.06 284 PHE A N 1
ATOM 2198 C CA . PHE A 1 284 ? 19.274 7.619 -3.022 1.00 83.06 284 PHE A CA 1
ATOM 2199 C C . PHE A 1 284 ? 20.663 7.255 -2.473 1.00 83.06 284 PHE A C 1
ATOM 2201 O O . PHE A 1 284 ? 21.658 7.443 -3.171 1.00 83.06 284 PHE A O 1
ATOM 2208 N N . LEU A 1 285 ? 20.729 6.670 -1.272 1.00 86.25 285 LEU A N 1
ATOM 2209 C CA . LEU A 1 285 ? 21.983 6.265 -0.624 1.00 86.25 285 LEU A CA 1
ATOM 2210 C C . LEU A 1 285 ? 22.639 5.045 -1.287 1.00 86.25 285 LEU A C 1
ATOM 2212 O O . LEU A 1 285 ? 23.860 4.994 -1.408 1.00 86.25 285 LEU A O 1
ATOM 2216 N N . VAL A 1 286 ? 21.846 4.065 -1.731 1.00 86.62 286 VAL A N 1
ATOM 2217 C CA . VAL A 1 286 ? 22.357 2.796 -2.287 1.00 86.62 286 VAL A CA 1
ATOM 2218 C C . VAL A 1 286 ? 22.250 2.693 -3.811 1.00 86.62 286 VAL A C 1
ATOM 2220 O O . VAL A 1 286 ? 22.460 1.616 -4.368 1.00 86.62 286 VAL A O 1
ATOM 2223 N N . ALA A 1 287 ? 21.957 3.792 -4.513 1.00 82.81 287 ALA A N 1
ATOM 2224 C CA . ALA A 1 287 ? 21.654 3.788 -5.948 1.00 82.81 287 ALA A CA 1
ATOM 2225 C C . ALA A 1 287 ? 22.709 3.085 -6.820 1.00 82.81 287 ALA A C 1
ATOM 2227 O O . ALA A 1 287 ? 22.364 2.430 -7.803 1.00 82.81 287 ALA A O 1
ATOM 2228 N N . HIS A 1 288 ? 23.992 3.218 -6.468 1.00 84.00 288 HIS A N 1
ATOM 2229 C CA . HIS A 1 288 ? 25.083 2.563 -7.192 1.00 84.00 288 HIS A CA 1
ATOM 2230 C C . HIS A 1 288 ? 24.956 1.033 -7.140 1.00 84.00 288 HIS A C 1
ATOM 2232 O O . HIS A 1 288 ? 24.915 0.376 -8.181 1.00 84.00 288 HIS A O 1
ATOM 2238 N N . TRP A 1 289 ? 24.801 0.483 -5.934 1.00 88.12 289 TRP A N 1
ATOM 2239 C CA . TRP A 1 289 ? 24.623 -0.951 -5.706 1.00 88.12 289 TRP A CA 1
ATOM 2240 C C . TRP A 1 289 ? 23.345 -1.476 -6.352 1.00 88.12 289 TRP A C 1
ATOM 2242 O O . TRP A 1 289 ? 23.357 -2.523 -6.995 1.00 88.12 289 TRP A O 1
ATOM 2252 N N . VAL A 1 290 ? 22.254 -0.715 -6.243 1.00 87.38 290 VAL A N 1
ATOM 2253 C CA . VAL A 1 290 ? 20.972 -1.059 -6.866 1.00 87.38 290 VAL A CA 1
ATOM 2254 C C . VAL A 1 290 ? 21.121 -1.218 -8.379 1.00 87.38 290 VAL A C 1
ATOM 2256 O O . VAL A 1 290 ? 20.644 -2.207 -8.932 1.00 87.38 290 VAL A O 1
ATOM 2259 N N . ASN A 1 291 ? 21.820 -0.296 -9.051 1.00 85.50 291 ASN A N 1
ATOM 2260 C CA . ASN A 1 291 ? 22.027 -0.384 -10.496 1.00 85.50 291 ASN A CA 1
ATOM 2261 C C . ASN A 1 291 ? 22.886 -1.595 -10.894 1.00 85.50 291 ASN A C 1
ATOM 2263 O O . ASN A 1 291 ? 22.595 -2.237 -11.900 1.00 85.50 291 ASN A O 1
ATOM 2267 N N . MET A 1 292 ? 23.911 -1.941 -10.105 1.00 86.81 292 MET A N 1
ATOM 2268 C CA . MET A 1 292 ? 24.723 -3.139 -10.359 1.00 86.81 292 MET A CA 1
ATOM 2269 C C . MET A 1 292 ? 23.886 -4.416 -10.273 1.00 86.81 292 MET A C 1
ATOM 2271 O O . MET A 1 292 ? 23.937 -5.251 -11.173 1.00 86.81 292 MET A O 1
ATOM 2275 N N . VAL A 1 293 ? 23.075 -4.552 -9.222 1.00 90.88 293 VAL A N 1
ATOM 2276 C CA . VAL A 1 293 ? 22.196 -5.717 -9.052 1.00 90.88 293 VAL A CA 1
ATOM 2277 C C . VAL A 1 293 ? 21.171 -5.787 -10.188 1.00 90.88 293 VAL A C 1
ATOM 2279 O O . VAL A 1 293 ? 20.958 -6.854 -10.760 1.00 90.88 293 VAL A O 1
ATOM 2282 N N . ALA A 1 294 ? 20.588 -4.652 -10.576 1.00 88.94 294 ALA A N 1
ATOM 2283 C CA . ALA A 1 294 ? 19.661 -4.581 -11.703 1.00 88.94 294 ALA A CA 1
ATOM 2284 C C . ALA A 1 294 ? 20.303 -5.029 -13.022 1.00 88.94 294 ALA A C 1
ATOM 2286 O O . ALA A 1 294 ? 19.676 -5.753 -13.789 1.00 88.94 294 ALA A O 1
ATOM 2287 N N . ALA A 1 295 ? 21.549 -4.620 -13.278 1.00 86.69 295 ALA A N 1
ATOM 2288 C CA . ALA A 1 295 ? 22.281 -4.993 -14.484 1.00 86.69 295 ALA A CA 1
ATOM 2289 C C . ALA A 1 295 ? 22.550 -6.503 -14.551 1.00 86.69 295 ALA A C 1
ATOM 2291 O O . ALA A 1 295 ? 22.484 -7.083 -15.631 1.00 86.69 295 ALA A O 1
ATOM 2292 N N . VAL A 1 296 ? 22.792 -7.151 -13.407 1.00 90.12 296 VAL A N 1
ATOM 2293 C CA . VAL A 1 296 ? 22.912 -8.615 -13.333 1.00 90.12 296 VAL A CA 1
ATOM 2294 C C . VAL A 1 296 ? 21.566 -9.282 -13.623 1.00 90.12 296 VAL A C 1
ATOM 2296 O O . VAL A 1 296 ? 21.500 -10.172 -14.467 1.00 90.12 296 VAL A O 1
ATOM 2299 N N . ILE A 1 297 ? 20.483 -8.827 -12.982 1.00 90.31 297 ILE A N 1
ATOM 2300 C CA . ILE A 1 297 ? 19.139 -9.409 -13.152 1.00 90.31 297 ILE A CA 1
ATOM 2301 C C . ILE A 1 297 ? 18.645 -9.255 -14.595 1.00 90.31 297 ILE A C 1
ATOM 2303 O O . ILE A 1 297 ? 18.166 -10.209 -15.206 1.00 90.31 297 ILE A O 1
ATOM 2307 N N . LEU A 1 298 ? 18.770 -8.054 -15.158 1.00 87.56 298 LEU A N 1
ATOM 2308 C CA . LEU A 1 298 ? 18.322 -7.742 -16.515 1.00 87.56 298 LEU A CA 1
ATOM 2309 C C . LEU A 1 298 ? 19.355 -8.123 -17.583 1.00 87.56 298 LEU A C 1
ATOM 2311 O O . LEU A 1 298 ? 19.066 -7.987 -18.772 1.00 87.56 298 LEU A O 1
ATOM 2315 N N . GLY A 1 299 ? 20.517 -8.649 -17.181 1.00 83.56 299 GLY A N 1
ATOM 2316 C CA . GLY A 1 299 ? 21.602 -9.049 -18.076 1.00 83.56 299 GLY A CA 1
ATOM 2317 C C . GLY A 1 299 ? 21.198 -10.126 -19.085 1.00 83.56 299 GLY A C 1
ATOM 2318 O O . GLY A 1 299 ? 21.733 -10.177 -20.191 1.00 83.56 299 GLY A O 1
ATOM 2319 N N . VAL A 1 300 ? 20.172 -10.917 -18.751 1.00 86.06 300 VAL A N 1
ATOM 2320 C CA . VAL A 1 300 ? 19.537 -11.902 -19.645 1.00 86.06 300 VAL A CA 1
ATOM 2321 C C . VAL A 1 300 ? 18.999 -11.255 -20.932 1.00 86.06 300 VAL A C 1
ATOM 2323 O O . VAL A 1 300 ? 18.921 -11.909 -21.969 1.00 86.06 300 VAL A O 1
ATOM 2326 N N . PHE A 1 301 ? 18.678 -9.957 -20.903 1.00 84.38 301 PHE A N 1
ATOM 2327 C CA . PHE A 1 301 ? 18.117 -9.213 -22.033 1.00 84.38 301 PHE A CA 1
ATOM 2328 C C . PHE A 1 301 ? 19.133 -8.325 -22.770 1.00 84.38 301 PHE A C 1
ATOM 2330 O O . PHE A 1 301 ? 18.734 -7.588 -23.674 1.00 84.38 301 PHE A O 1
ATOM 2337 N N . ASN A 1 302 ? 20.428 -8.387 -22.431 1.00 72.50 302 ASN A N 1
ATOM 2338 C CA . ASN A 1 302 ? 21.453 -7.483 -22.977 1.00 72.50 302 ASN A CA 1
ATOM 2339 C C . ASN A 1 302 ? 21.577 -7.527 -24.514 1.00 72.50 302 ASN A C 1
ATOM 2341 O O . ASN A 1 302 ? 21.999 -6.548 -25.113 1.00 72.50 302 ASN A O 1
ATOM 2345 N N . GLY A 1 303 ? 21.159 -8.615 -25.174 1.00 72.25 303 GLY A N 1
ATOM 2346 C CA . GLY A 1 303 ? 21.151 -8.717 -26.641 1.00 72.25 303 GLY A CA 1
ATOM 2347 C C . GLY A 1 303 ? 19.905 -8.147 -27.337 1.00 72.25 303 GLY A C 1
ATOM 2348 O O . GLY A 1 303 ? 19.873 -8.071 -28.563 1.00 72.25 303 GLY A O 1
ATOM 2349 N N . GLN A 1 304 ? 18.852 -7.782 -26.595 1.00 83.69 304 GLN A N 1
ATOM 2350 C CA . GLN A 1 304 ? 17.565 -7.350 -27.154 1.00 83.69 304 GLN A CA 1
ATOM 2351 C C . GLN A 1 304 ? 16.952 -6.202 -26.335 1.00 83.69 304 GLN A C 1
ATOM 2353 O O . GLN A 1 304 ? 15.996 -6.390 -25.581 1.00 83.69 304 GLN A O 1
ATOM 2358 N N . HIS A 1 305 ? 17.443 -4.973 -26.534 1.00 79.31 305 HIS A N 1
ATOM 2359 C CA . HIS A 1 305 ? 16.972 -3.781 -25.805 1.00 79.31 305 HIS A CA 1
ATOM 2360 C C . HIS A 1 305 ? 15.448 -3.566 -25.871 1.00 79.31 305 HIS A C 1
ATOM 2362 O O . HIS A 1 305 ? 14.835 -3.139 -24.895 1.00 79.31 305 HIS A O 1
ATOM 2368 N N . ARG A 1 306 ? 14.805 -3.917 -26.996 1.00 83.75 306 ARG A N 1
ATOM 2369 C CA . ARG A 1 306 ? 13.339 -3.831 -27.140 1.00 83.75 306 ARG A CA 1
ATOM 2370 C C . ARG A 1 306 ? 12.603 -4.777 -26.190 1.00 83.75 306 ARG A C 1
ATOM 2372 O O . ARG A 1 306 ? 11.569 -4.404 -25.644 1.00 83.75 306 ARG A O 1
ATOM 2379 N N . LEU A 1 307 ? 13.142 -5.978 -25.982 1.00 84.75 307 LEU A N 1
ATOM 2380 C CA . LEU A 1 307 ? 12.563 -6.962 -25.073 1.00 84.75 307 LEU A CA 1
ATOM 2381 C C . LEU A 1 307 ? 12.780 -6.550 -23.613 1.00 84.75 307 LEU A C 1
ATOM 2383 O O . LEU A 1 307 ? 11.842 -6.639 -22.824 1.00 84.75 307 LEU A O 1
ATOM 2387 N N . LYS A 1 308 ? 13.966 -6.012 -23.282 1.00 85.81 308 LYS A N 1
ATOM 2388 C CA . LYS A 1 308 ? 14.253 -5.419 -21.963 1.00 85.81 308 LYS A CA 1
ATOM 2389 C C . LYS A 1 308 ? 13.223 -4.341 -21.614 1.00 85.81 308 LYS A C 1
ATOM 2391 O O . LYS A 1 308 ? 12.608 -4.400 -20.554 1.00 85.81 308 LYS A O 1
ATOM 2396 N N . LEU A 1 309 ? 12.992 -3.396 -22.527 1.00 83.94 309 LEU A N 1
ATOM 2397 C CA . LEU A 1 309 ? 12.033 -2.308 -22.335 1.00 83.94 309 LEU A CA 1
ATOM 2398 C C . LEU A 1 309 ? 10.596 -2.823 -22.163 1.00 83.94 309 LEU A C 1
ATOM 2400 O O . LEU A 1 309 ? 9.900 -2.406 -21.240 1.00 83.94 309 LEU A O 1
ATOM 2404 N N . PHE A 1 310 ? 10.156 -3.758 -23.013 1.00 87.25 310 PHE A N 1
ATOM 2405 C CA . PHE A 1 310 ? 8.819 -4.352 -22.912 1.00 87.25 310 PHE A CA 1
ATOM 2406 C C . PHE A 1 310 ? 8.614 -5.079 -21.575 1.00 87.25 310 PHE A C 1
ATOM 2408 O O . PHE A 1 310 ? 7.591 -4.904 -20.913 1.00 87.25 310 PHE A O 1
ATOM 2415 N N . PHE A 1 311 ? 9.606 -5.859 -21.145 1.00 90.56 311 PHE A N 1
ATOM 2416 C CA . PHE A 1 311 ? 9.572 -6.546 -19.859 1.00 90.56 311 PHE A CA 1
ATOM 2417 C C . PHE A 1 311 ? 9.487 -5.557 -18.692 1.00 90.56 311 PHE A C 1
ATOM 2419 O O . PHE A 1 311 ? 8.624 -5.705 -17.832 1.00 90.56 311 PHE A O 1
ATOM 2426 N N . VAL A 1 312 ? 10.335 -4.527 -18.681 1.00 88.31 312 VAL A N 1
ATOM 2427 C CA . VAL A 1 312 ? 10.413 -3.561 -17.578 1.00 88.31 312 VAL A CA 1
ATOM 2428 C C . VAL A 1 312 ? 9.188 -2.648 -17.511 1.00 88.31 312 VAL A C 1
ATOM 2430 O O . VAL A 1 312 ? 8.776 -2.296 -16.413 1.00 88.31 312 VAL A O 1
ATOM 2433 N N . MET A 1 313 ? 8.581 -2.277 -18.642 1.00 86.38 313 MET A N 1
ATOM 2434 C CA . MET A 1 313 ? 7.428 -1.365 -18.654 1.00 86.38 313 MET A CA 1
ATOM 2435 C C . MET A 1 313 ? 6.068 -2.066 -18.573 1.00 86.38 313 MET A C 1
ATOM 2437 O O . MET A 1 313 ? 5.103 -1.452 -18.123 1.00 86.38 313 MET A O 1
ATOM 2441 N N . ILE A 1 314 ? 5.963 -3.320 -19.023 1.00 88.62 314 ILE A N 1
ATOM 2442 C CA . ILE A 1 314 ? 4.681 -4.039 -19.101 1.00 88.62 314 ILE A CA 1
ATOM 2443 C C . ILE A 1 314 ? 4.737 -5.321 -18.280 1.00 88.62 314 ILE A C 1
ATOM 2445 O O . ILE A 1 314 ? 3.946 -5.480 -17.356 1.00 88.62 314 ILE A O 1
ATOM 2449 N N . GLY A 1 315 ? 5.670 -6.223 -18.590 1.00 91.44 315 GLY A N 1
ATOM 2450 C CA . GLY A 1 315 ? 5.705 -7.565 -18.000 1.00 91.44 315 GLY A CA 1
ATOM 2451 C C . GLY A 1 315 ? 5.853 -7.561 -16.476 1.00 91.44 315 GLY A C 1
ATOM 2452 O O . GLY A 1 315 ? 4.974 -8.038 -15.760 1.00 91.44 315 GLY A O 1
ATOM 2453 N N . ALA A 1 316 ? 6.951 -7.000 -15.975 1.00 91.38 316 ALA A N 1
ATOM 2454 C CA . ALA A 1 316 ? 7.236 -6.945 -14.546 1.00 91.38 316 ALA A CA 1
ATOM 2455 C C . ALA A 1 316 ? 6.216 -6.084 -13.771 1.00 91.38 316 ALA A C 1
ATOM 2457 O O . ALA A 1 316 ? 5.667 -6.587 -12.789 1.00 91.38 316 ALA A O 1
ATOM 2458 N N . PRO A 1 317 ? 5.865 -4.854 -14.207 1.00 91.00 317 PRO A N 1
ATOM 2459 C CA . PRO A 1 317 ? 4.839 -4.059 -13.534 1.00 91.00 317 PRO A CA 1
ATOM 2460 C C . PRO A 1 317 ? 3.470 -4.732 -13.498 1.00 91.00 317 PRO A C 1
ATOM 2462 O O . PRO A 1 317 ? 2.762 -4.580 -12.510 1.00 91.00 317 PRO A O 1
ATOM 2465 N N . LEU A 1 318 ? 3.086 -5.495 -14.525 1.00 93.12 318 LEU A N 1
ATOM 2466 C CA . LEU A 1 318 ? 1.838 -6.256 -14.497 1.00 93.12 318 LEU A CA 1
ATOM 2467 C C . LEU A 1 318 ? 1.842 -7.266 -13.350 1.00 93.12 318 LEU A C 1
ATOM 2469 O O . LEU A 1 318 ? 0.944 -7.240 -12.516 1.00 93.12 318 LEU A O 1
ATOM 2473 N N . VAL A 1 319 ? 2.867 -8.115 -13.268 1.00 93.94 319 VAL A N 1
ATOM 2474 C CA . VAL A 1 319 ? 2.957 -9.135 -12.213 1.00 93.94 319 VAL A CA 1
ATOM 247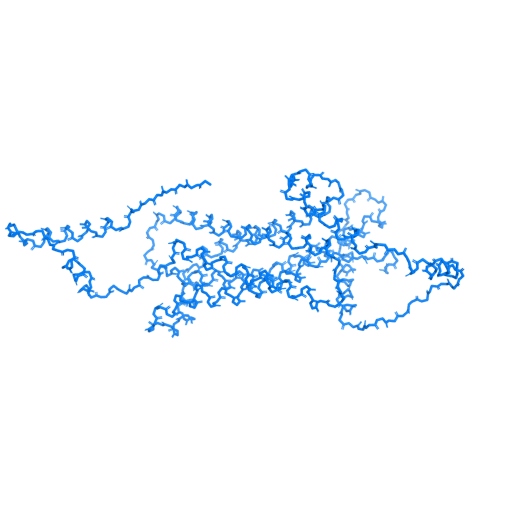5 C C . VAL A 1 319 ? 3.013 -8.487 -10.829 1.00 93.94 319 VAL A C 1
ATOM 24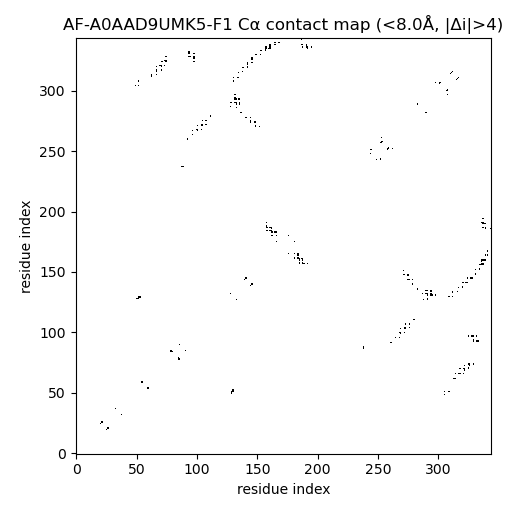77 O O . VAL A 1 319 ? 2.263 -8.873 -9.932 1.00 93.94 319 VAL A O 1
ATOM 2480 N N . PHE A 1 320 ? 3.860 -7.470 -10.662 1.00 93.94 320 PHE A N 1
ATOM 2481 C CA . PHE A 1 320 ? 4.049 -6.802 -9.378 1.00 93.94 320 PHE A CA 1
ATOM 2482 C C . PHE A 1 320 ? 2.826 -6.009 -8.928 1.00 93.94 320 PHE A C 1
ATOM 2484 O O . PHE A 1 320 ? 2.457 -6.115 -7.764 1.00 93.94 320 PHE A O 1
ATOM 2491 N N . ASN A 1 321 ? 2.146 -5.280 -9.817 1.00 91.94 321 ASN A N 1
ATOM 2492 C CA . ASN A 1 321 ? 0.940 -4.534 -9.448 1.00 91.94 321 ASN A CA 1
ATOM 2493 C C . ASN A 1 321 ? -0.207 -5.470 -9.071 1.00 91.94 321 ASN A C 1
ATOM 2495 O O . ASN A 1 321 ? -0.912 -5.204 -8.101 1.00 91.94 321 ASN A O 1
ATOM 2499 N N . VAL A 1 322 ? -0.371 -6.583 -9.791 1.00 93.12 322 VAL A N 1
ATOM 2500 C CA . VAL A 1 322 ? -1.384 -7.591 -9.456 1.00 93.12 322 VAL A CA 1
ATOM 2501 C C . VAL A 1 322 ? -1.112 -8.198 -8.084 1.00 93.12 322 VAL A C 1
ATOM 2503 O O . VAL A 1 322 ? -2.015 -8.246 -7.248 1.00 93.12 322 VAL A O 1
ATOM 2506 N N . PHE A 1 323 ? 0.132 -8.608 -7.829 1.00 93.44 323 PHE A N 1
ATOM 2507 C CA . PHE A 1 323 ? 0.548 -9.109 -6.522 1.00 93.44 323 PHE A CA 1
ATOM 2508 C C . PHE A 1 323 ? 0.321 -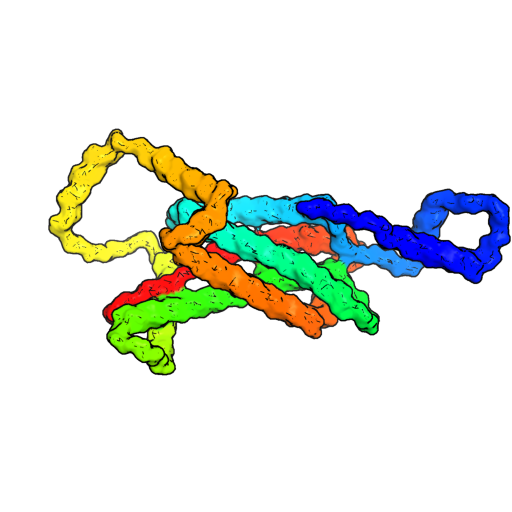8.065 -5.422 1.00 93.44 323 PHE A C 1
ATOM 2510 O O . PHE A 1 323 ? -0.310 -8.360 -4.408 1.00 93.44 323 PHE A O 1
ATOM 2517 N N . GLN A 1 324 ? 0.769 -6.832 -5.650 1.00 93.06 324 GLN A N 1
ATOM 2518 C CA . GLN A 1 324 ? 0.646 -5.737 -4.699 1.00 93.06 324 GLN A CA 1
ATOM 2519 C C . GLN A 1 324 ? -0.820 -5.464 -4.367 1.00 93.06 324 GLN A C 1
ATOM 2521 O O . GLN A 1 324 ? -1.183 -5.468 -3.201 1.00 93.06 324 GLN A O 1
ATOM 2526 N N . TYR A 1 325 ? -1.694 -5.312 -5.363 1.00 92.81 325 TYR A N 1
ATOM 2527 C CA . TYR A 1 325 ? -3.118 -5.061 -5.129 1.00 92.81 325 TYR A CA 1
ATOM 2528 C C . TYR A 1 325 ? -3.766 -6.219 -4.368 1.00 92.81 325 TYR A C 1
ATOM 2530 O O . TYR A 1 325 ? -4.520 -5.994 -3.420 1.00 92.81 325 TYR A O 1
ATOM 2538 N N . TYR A 1 326 ? -3.435 -7.458 -4.736 1.00 92.50 326 TYR A N 1
ATOM 2539 C CA . TYR A 1 326 ? -3.958 -8.643 -4.069 1.00 92.50 326 TYR A CA 1
ATOM 2540 C C . TYR A 1 326 ? -3.582 -8.695 -2.582 1.00 92.50 326 TYR A C 1
ATOM 2542 O O . TYR A 1 326 ? -4.448 -8.979 -1.745 1.00 92.50 326 TYR A O 1
ATOM 2550 N N . VAL A 1 327 ? -2.311 -8.431 -2.257 1.00 93.25 327 VAL A N 1
ATOM 2551 C CA . VAL A 1 327 ? -1.791 -8.472 -0.884 1.00 9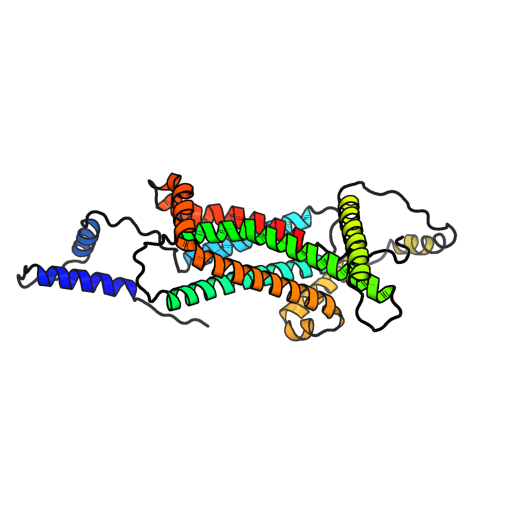3.25 327 VAL A CA 1
ATOM 2552 C C . VAL A 1 327 ? -2.227 -7.244 -0.091 1.00 93.25 327 VAL A C 1
ATOM 2554 O O . VAL A 1 327 ? -2.668 -7.389 1.044 1.00 93.25 327 VAL A O 1
ATOM 2557 N N . THR A 1 328 ? -2.200 -6.048 -0.677 1.00 92.69 328 THR A N 1
ATOM 2558 C CA . THR A 1 328 ? -2.681 -4.821 -0.032 1.00 92.69 328 THR A CA 1
ATOM 2559 C C . THR A 1 328 ? -4.167 -4.919 0.335 1.00 92.69 328 THR A C 1
ATOM 2561 O O . THR A 1 328 ? -4.534 -4.521 1.438 1.00 92.69 328 THR A O 1
ATOM 2564 N N . ASP A 1 329 ? -5.020 -5.526 -0.505 1.00 92.50 329 ASP A N 1
ATOM 2565 C CA . ASP A 1 329 ? -6.421 -5.828 -0.143 1.00 92.50 329 ASP A CA 1
ATOM 2566 C C . ASP A 1 329 ? -6.514 -6.758 1.079 1.00 92.50 329 ASP A C 1
ATOM 2568 O O . ASP A 1 329 ? -7.414 -6.600 1.897 1.00 92.50 329 ASP A O 1
ATOM 2572 N N . ALA A 1 330 ? -5.578 -7.698 1.252 1.00 90.69 330 ALA A N 1
ATOM 2573 C CA . ALA A 1 330 ? -5.520 -8.523 2.459 1.00 90.69 330 ALA A CA 1
ATOM 2574 C C . ALA A 1 330 ? -5.021 -7.732 3.685 1.00 90.69 330 ALA A C 1
ATOM 2576 O O . ALA A 1 330 ? -5.559 -7.898 4.776 1.00 90.69 330 ALA A O 1
ATOM 2577 N N . ILE A 1 331 ? -4.040 -6.838 3.513 1.00 91.50 331 ILE A N 1
ATOM 2578 C CA . ILE A 1 331 ? -3.498 -5.997 4.593 1.00 91.50 331 ILE A CA 1
ATOM 2579 C C . ILE A 1 331 ? -4.557 -5.024 5.124 1.00 91.50 331 ILE A C 1
ATOM 2581 O O . ILE A 1 331 ? -4.700 -4.883 6.336 1.00 91.50 331 ILE A O 1
ATOM 2585 N N . ILE A 1 332 ? -5.322 -4.369 4.245 1.00 87.56 332 ILE A N 1
ATOM 2586 C CA . ILE A 1 332 ? -6.351 -3.384 4.633 1.00 87.56 332 ILE A CA 1
ATOM 2587 C C . ILE A 1 332 ? -7.463 -4.020 5.484 1.00 87.56 332 ILE A C 1
ATOM 2589 O O . ILE A 1 332 ? -8.056 -3.348 6.331 1.00 87.56 332 ILE A O 1
ATOM 2593 N N . LYS A 1 333 ? -7.714 -5.323 5.310 1.00 85.69 333 LYS A N 1
ATOM 2594 C CA . LYS A 1 333 ? -8.694 -6.074 6.105 1.00 85.69 333 LYS A CA 1
ATOM 2595 C C . LYS A 1 333 ? -8.235 -6.373 7.527 1.00 85.69 333 LYS A C 1
ATOM 2597 O O . LYS A 1 333 ? -9.073 -6.749 8.341 1.00 85.69 333 LYS A O 1
ATOM 2602 N N . ILE A 1 334 ? -6.952 -6.206 7.852 1.00 84.50 334 ILE A N 1
ATOM 2603 C CA . ILE A 1 334 ? -6.459 -6.411 9.216 1.00 84.50 334 ILE A CA 1
ATOM 2604 C C . ILE A 1 334 ? -7.095 -5.350 10.121 1.00 84.50 334 ILE A C 1
ATOM 2606 O O . ILE A 1 334 ? -6.822 -4.153 10.003 1.00 84.50 334 ILE A O 1
ATOM 2610 N N . ARG A 1 335 ? -7.957 -5.794 11.037 1.00 83.44 335 ARG A N 1
ATOM 2611 C CA . ARG A 1 335 ? -8.577 -4.957 12.070 1.00 83.44 335 ARG A CA 1
ATOM 2612 C C . ARG A 1 335 ? -7.941 -5.256 13.428 1.00 83.44 335 ARG A C 1
ATOM 2614 O O . ARG A 1 335 ? -7.285 -6.275 13.606 1.00 83.44 335 ARG A O 1
ATOM 2621 N N . ALA A 1 336 ? -8.102 -4.337 14.377 1.00 79.56 336 ALA A N 1
ATOM 2622 C CA . ALA A 1 336 ? -7.699 -4.581 15.759 1.00 79.56 336 ALA A CA 1
ATOM 2623 C C . ALA A 1 336 ? -8.636 -5.635 16.387 1.00 79.56 336 ALA A C 1
ATOM 2625 O O . ALA A 1 336 ? -9.852 -5.497 16.215 1.00 79.56 336 ALA A O 1
ATOM 2626 N N . PRO A 1 337 ? -8.113 -6.650 17.102 1.00 79.81 337 PRO A N 1
ATOM 2627 C CA . PRO A 1 337 ? -8.956 -7.655 17.743 1.00 79.81 337 PRO A CA 1
ATOM 2628 C C . PRO A 1 337 ? -9.745 -7.028 18.881 1.00 79.81 337 PRO A C 1
ATOM 2630 O O . PRO A 1 337 ? -9.280 -6.095 19.544 1.00 79.81 337 PRO A O 1
ATOM 2633 N N . LYS A 1 338 ? -10.907 -7.604 19.175 1.00 80.62 338 LYS A N 1
ATOM 2634 C CA . LYS A 1 338 ? -11.636 -7.296 20.406 1.00 80.62 338 LYS A CA 1
ATOM 2635 C C . LYS A 1 338 ? -11.178 -8.258 21.495 1.00 80.62 338 LYS A C 1
ATOM 2637 O O . LYS A 1 338 ? -11.445 -9.449 21.418 1.00 80.62 338 LYS A O 1
ATOM 2642 N N . ILE A 1 339 ? -10.495 -7.733 22.507 1.00 81.56 339 ILE A N 1
ATOM 2643 C CA . ILE A 1 339 ? -10.065 -8.525 23.664 1.00 81.56 339 ILE A CA 1
ATOM 2644 C C . ILE A 1 339 ? -11.251 -8.627 24.635 1.00 81.56 339 ILE A C 1
ATOM 2646 O O . ILE A 1 339 ? -11.792 -7.581 25.012 1.00 81.56 339 ILE A O 1
ATOM 2650 N N . PRO A 1 340 ? -11.681 -9.835 25.044 1.00 77.81 340 PRO A N 1
ATOM 2651 C CA . PRO A 1 340 ? -12.751 -9.982 26.022 1.00 77.81 340 PRO A CA 1
ATOM 2652 C C . PRO A 1 340 ? -12.331 -9.376 27.367 1.00 77.81 340 PRO A C 1
ATOM 2654 O O . PRO A 1 340 ? -11.200 -9.539 27.814 1.00 77.81 340 PRO A O 1
ATOM 2657 N N . LEU A 1 341 ? -13.255 -8.685 28.040 1.00 75.44 341 LEU A N 1
ATOM 2658 C CA . LEU A 1 341 ? -12.973 -7.995 29.310 1.00 75.44 341 LEU A CA 1
ATOM 2659 C C . LEU A 1 341 ? -12.647 -8.951 30.468 1.00 75.44 341 LEU A C 1
ATOM 2661 O O . LEU A 1 341 ? -12.075 -8.521 31.464 1.00 75.44 341 LEU A O 1
ATOM 2665 N N . ASN A 1 342 ? -12.993 -10.230 30.314 1.00 73.44 342 ASN A N 1
ATOM 2666 C CA . ASN A 1 342 ? -12.704 -11.298 31.269 1.00 73.44 342 ASN A CA 1
ATOM 2667 C C . ASN A 1 342 ? -11.430 -12.078 30.902 1.00 73.44 342 ASN A C 1
ATOM 2669 O O . ASN A 1 342 ? -11.231 -13.178 31.415 1.00 73.44 342 ASN A O 1
ATOM 2673 N N . ALA A 1 343 ? -10.617 -11.568 29.968 1.00 62.31 343 ALA A N 1
ATOM 2674 C CA . ALA A 1 343 ? -9.342 -12.189 29.638 1.00 62.31 343 ALA A CA 1
ATOM 2675 C C . ALA A 1 343 ? -8.461 -12.285 30.906 1.00 62.31 343 ALA A C 1
ATOM 2677 O O . ALA A 1 343 ? -8.445 -11.328 31.687 1.00 62.31 343 ALA A O 1
ATOM 2678 N N . PRO A 1 344 ? -7.801 -13.437 31.127 1.00 53.38 344 PRO A N 1
ATOM 2679 C CA . PRO A 1 344 ? -7.127 -13.766 32.383 1.00 53.38 344 PRO A CA 1
ATOM 2680 C C . PRO A 1 344 ? -5.937 -12.864 32.725 1.00 53.38 344 PRO A C 1
ATOM 2682 O O . PRO A 1 344 ? -5.292 -12.324 31.792 1.00 53.38 344 PRO A O 1
#

Radius of gyration: 29.2 Å; Cα contacts (8 Å, |Δi|>4): 171; chains: 1; bounding box: 82×52×88 Å

Solvent-accessible surface area (backbone atoms only — not comparable to full-atom values): 20336 Å² total; per-residue (Å²): 136,91,78,90,81,80,90,65,72,74,59,56,60,56,49,53,52,52,52,53,52,63,73,67,71,75,82,74,90,89,73,82,79,55,72,67,56,58,55,48,53,67,68,64,53,90,77,78,69,84,75,63,67,76,64,86,54,71,68,45,52,49,52,54,50,51,46,49,53,52,34,53,48,51,52,54,52,50,57,73,71,39,82,81,68,76,59,67,68,60,51,52,53,53,48,49,46,50,51,52,44,54,49,50,52,54,51,50,53,54,52,48,54,56,50,50,63,64,70,57,82,58,95,68,96,63,91,74,57,49,53,34,47,51,41,48,53,52,50,43,46,48,45,59,42,50,52,50,50,44,52,50,53,54,51,50,23,27,54,47,24,20,48,54,48,48,62,74,71,48,91,65,93,65,83,79,53,71,65,61,51,49,53,31,38,51,52,25,49,51,45,51,53,50,60,53,44,64,77,75,56,76,88,80,84,89,77,93,69,81,80,80,70,56,72,73,55,53,64,59,52,63,76,52,69,82,73,76,79,60,72,63,52,56,51,50,51,52,52,54,52,52,48,41,49,74,76,40,45,70,64,51,59,68,35,76,91,39,43,67,57,49,52,52,43,50,51,50,45,51,50,54,51,50,53,48,53,52,49,54,53,50,47,66,76,43,43,68,62,52,40,54,54,28,48,61,71,53,46,86,31,72,92,36,66,69,58,43,51,48,37,52,72,46,52,51,48,45,57,40,46,40,51,35,50,58,50,50,59,56,49,70,66,65,66,52,49,86,74,63,93,81,61,130

pLDDT: mean 73.05, std 21.21, range [25.8, 95.31]

InterPro domains:
  IPR022127 Store-operated calcium entry regulator STIMATE/YPL162C [PF12400] (258-333)
  IPR022127 Store-operated calcium entry regulator STIMATE/YPL162C [PTHR31735] (49-334)

Mean predicted aligned error: 14.82 Å

Nearest PDB structures (foldseek):
  8w8b-assembly1_R  TM=1.520E-01  e=1.730E+00  Escherichia coli
  6iv1-assembly1_B  TM=1.275E-01  e=1.652E+00  Klebsiella pneumoniae IS53
  3zx6-assembly1_B  TM=1.171E-01  e=5.792E+00  Archaeoglobus fulgidus DSM 4304

Foldseek 3Di:
DDDDDDDDPVVVVVVVVVVVVVVVPDDDDDDDPDVVVVVVVVVVPPDPDPQLDDDPDPVLVVLVVVLVVLLVVLLVVCQVPDPPHDDVLVVVLLVVLLVVLVVLLVVLVVVLVVVCVVVPPDDDPDDQRPLLLLLLLLVCCLPVVLVLLLVVLLQVLLQVQLVVLCVVQDPDPDDDDPVSSVVSSVLQVVLLVVVVCVVVDDDDDDDDDDDDPVVVVVVVVVVPVPDDPPPVVSVVVVVVLVVCCVPPVPVNLPDPVCVVSNVLSVVSNVSSVVSSVVSSVVCVVCVVVSSVVSCVVLVVCVVPSPVSSCCSSRVSSSVSSNSSSVSSSVSSPDHRGNRDNPDD

Sequence (344 aa):
MCAAMGSGASGAASKGIRELVTSAGLEHPTLSPSGHLLKSLENAAPGVEPVCTLLPGLFGVSIQLLLCVISVGILFVKYIFEVPKRPPKVFIMDFIQLMCGSSTVHVLNILSSILINKFQSSPTTFVRDECNMYFMTTLVDATVGVYLEYKIVRYLAIRRAARDYLLMTRKSKFKPSVRELEDATKLATAAMAEDVQVYEIDPQPSLDYDDEEMSLMEHEISLTSLQTPNGRVKAMEVLRYIFGILVSPSEWLQREENSEFVNNLSTWLAIVCGLKLVTVLVFFLVAHWVNMVAAVILGVFNGQHRLKLFFVMIGAPLVFNVFQYYVTDAIIKIRAPKIPLNAP